Protein AF-A0A380DQQ5-F1 (afdb_monomer)

pLDDT: mean 80.23, std 17.14, range [34.34, 97.62]

Mean predicted aligned error: 11.78 Å

Secondary structure (DSSP, 8-state):
--PPP------PPPEEEEEEEEE--SSHHHHHHHHHHHHHTT----TT-GGGEE--TT-TTEEEEEEEEEEPPPEE-TTSSEEEEEEEEEEEEEEE-GGG----EEEETT--EEEETTSS-B-PEEEEEESSSS-EEEEETTEEEEE--TTSEEEEE-STTS-EEE-SSSB-GGGEESPPP-BPSEEEEEEE-TTEEEEEEE--B-EE-

Nearest PDB structures (foldseek):
  8hqo-assembly1_a  TM=4.893E-01  e=7.131E+00  Escherichia phage DT57C
  2l9l-assembly1_A  TM=3.314E-01  e=2.316E+00  Mus musculus

Foldseek 3Di:
DDDDDDPDDPQFAWDKDKDKDKDQDQDPVVCVVVVVLQQVLQDDPDPPDPSQWDCDPVHNQKIFGFNDKDKADWDQDPVRITIIMIMTTTHLWIFGDCVPPPQPKAKPPVDFKDAAQPQAKWQKKKKWFFQDQDWKWKDKAPFIKIFGDHPRIKIAGRPPPPTFIAGPVGTDRVRMDGHGDIHHHGMIGIDMDPRTPMMIIRITGIHRD

Solvent-accessible surface area (backbone atoms only — not comparable to full-atom values): 11897 Å² total; per-residue (Å²): 138,89,83,86,79,86,88,77,74,92,72,78,61,69,38,78,51,78,45,79,46,77,46,87,47,97,46,74,75,74,50,44,62,56,56,48,51,61,58,52,58,73,76,69,94,60,93,81,61,89,68,41,55,46,62,43,88,94,46,72,68,31,32,26,45,49,77,43,66,48,75,51,74,74,42,77,46,99,84,63,24,34,37,30,44,37,38,35,35,20,50,29,40,38,31,63,54,68,95,69,50,74,44,59,68,42,44,31,79,86,41,48,64,48,74,33,84,79,76,36,36,29,27,33,39,36,41,38,33,35,76,50,64,59,78,37,46,41,33,54,52,94,46,53,34,38,36,39,28,90,75,33,35,36,35,39,37,26,37,85,97,62,61,46,27,28,44,100,88,43,82,39,58,8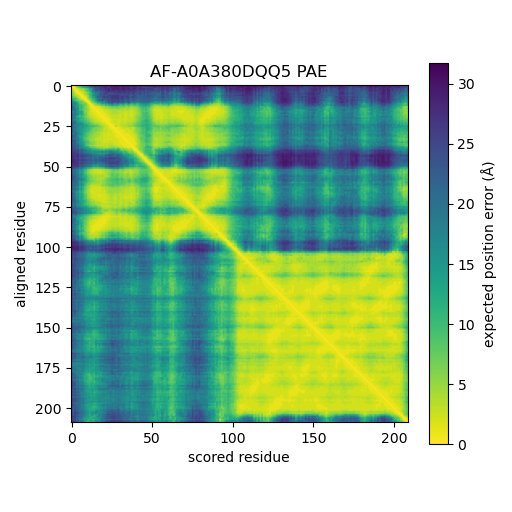7,37,53,47,69,68,70,57,70,43,58,52,42,80,29,48,49,51,63,40,88,54,51,66,36,34,42,35,37,52,35,60,41,36,81,113

Sequence (209 aa):
MHGAYVKTSDNYSTIEKKYKFYVLADSLIEIAPLFKWLNSRMSESDSSSKVNYLKPFDNPERYYRVLKVDVGRAEVDDFGGYEFDVVFTCQPFSFIDEDTNETAQIIFPNQKVIDNQSGIHMYPRLIIETTDNERAIISIGDENITIKAPNLYLEVECFPGRQNVSDRFGLQNECMIGEFFKIPPGRSGISATPNVRSIIINCRWGELM

Organism: Staphylococcus aureus (NCBI:txid1280)

Radius of gyration: 22.18 Å; Cα contacts (8 Å, |Δi|>4): 428; chains: 1; bounding box: 48×35×68 Å

Structure (mmCIF, N/CA/C/O backbone):
data_AF-A0A380DQQ5-F1
#
_entry.id   AF-A0A380DQQ5-F1
#
loop_
_atom_site.group_PDB
_atom_site.id
_atom_site.type_symbol
_atom_site.label_atom_id
_atom_site.label_alt_id
_atom_site.label_comp_id
_atom_site.label_asym_id
_atom_site.label_entity_id
_atom_site.label_seq_id
_atom_site.pdbx_PDB_ins_code
_atom_site.Cartn_x
_atom_site.Cartn_y
_atom_site.Cartn_z
_atom_site.occupancy
_atom_site.B_iso_or_equiv
_atom_site.auth_seq_id
_atom_site.auth_comp_id
_atom_site.auth_asym_id
_atom_site.auth_atom_id
_atom_site.pdbx_PDB_model_num
ATOM 1 N N . MET A 1 1 ? 11.575 -18.339 27.443 1.00 36.59 1 MET A N 1
ATOM 2 C CA . MET A 1 1 ? 11.068 -17.323 26.499 1.00 36.59 1 MET A CA 1
ATOM 3 C C . MET A 1 1 ? 10.773 -18.073 25.210 1.00 36.59 1 MET A C 1
ATOM 5 O O . MET A 1 1 ? 11.707 -18.612 24.637 1.00 36.59 1 MET A O 1
ATOM 9 N N . HIS A 1 2 ? 9.504 -18.264 24.852 1.00 35.47 2 HIS A N 1
ATOM 10 C CA . HIS A 1 2 ? 9.136 -19.062 23.677 1.00 35.47 2 HIS A CA 1
ATOM 11 C C . HIS A 1 2 ? 8.710 -18.102 22.567 1.00 35.47 2 HIS A C 1
ATOM 13 O O . HIS A 1 2 ? 7.629 -17.527 22.638 1.00 35.47 2 HIS A O 1
ATOM 19 N N . GLY A 1 3 ? 9.604 -17.875 21.605 1.00 50.81 3 GLY A N 1
ATOM 20 C CA . GLY A 1 3 ? 9.288 -17.198 20.348 1.00 50.81 3 GLY A CA 1
ATOM 21 C C . GLY A 1 3 ? 8.844 -18.207 19.288 1.00 50.81 3 GLY A C 1
ATOM 22 O O . GLY A 1 3 ? 9.141 -19.397 19.402 1.00 50.81 3 GLY A O 1
ATOM 23 N N . ALA A 1 4 ? 8.137 -17.734 18.264 1.00 40.38 4 ALA A N 1
ATOM 24 C CA . ALA A 1 4 ? 7.728 -18.535 17.113 1.00 40.38 4 ALA A CA 1
ATOM 25 C C . ALA A 1 4 ? 8.627 -18.251 15.896 1.00 40.38 4 ALA A C 1
ATOM 27 O O . ALA A 1 4 ? 9.117 -17.136 15.725 1.00 40.38 4 ALA A O 1
ATOM 28 N N . TYR A 1 5 ? 8.830 -19.267 15.054 1.00 35.03 5 TYR A N 1
ATOM 29 C CA . TYR A 1 5 ? 9.543 -19.169 13.777 1.00 35.03 5 TYR A CA 1
ATOM 30 C C . TYR A 1 5 ? 8.546 -18.877 12.650 1.00 35.03 5 TYR A C 1
ATOM 32 O O . TYR A 1 5 ? 7.526 -19.560 12.539 1.00 35.03 5 TYR A O 1
ATOM 40 N N . VAL A 1 6 ? 8.852 -17.905 11.789 1.00 38.59 6 VAL A N 1
ATOM 41 C CA . VAL A 1 6 ? 8.092 -17.670 10.553 1.00 38.59 6 VAL A CA 1
ATOM 42 C C . VAL A 1 6 ? 8.325 -18.864 9.623 1.00 38.59 6 VAL A C 1
ATOM 44 O O . VAL A 1 6 ? 9.442 -19.081 9.159 1.00 38.59 6 VAL A O 1
ATOM 47 N N . LYS A 1 7 ? 7.286 -19.678 9.397 1.00 34.81 7 LYS A N 1
ATOM 48 C CA . LYS A 1 7 ? 7.361 -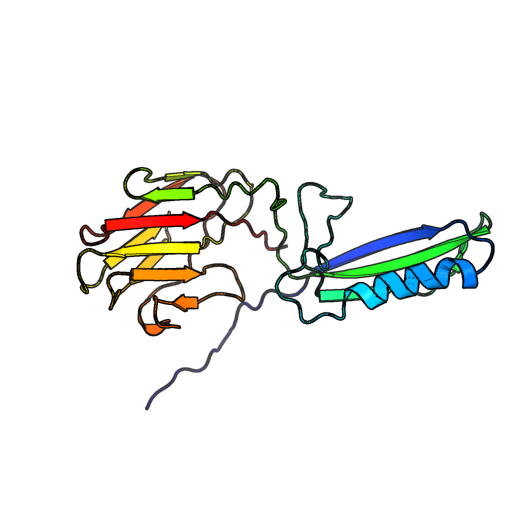20.901 8.574 1.00 34.81 7 LYS A CA 1
ATOM 49 C C . LYS A 1 7 ? 7.184 -20.613 7.081 1.00 34.81 7 LYS A C 1
ATOM 51 O O . LYS A 1 7 ? 7.763 -21.308 6.253 1.00 34.81 7 LYS A O 1
ATOM 56 N N . THR A 1 8 ? 6.416 -19.579 6.759 1.00 34.34 8 THR A N 1
ATOM 57 C CA . THR A 1 8 ? 6.196 -19.045 5.414 1.00 34.34 8 THR A CA 1
ATOM 58 C C . THR A 1 8 ? 5.947 -17.547 5.539 1.00 34.34 8 THR A C 1
ATOM 60 O O . THR A 1 8 ? 5.310 -17.099 6.489 1.00 34.34 8 THR A O 1
ATOM 63 N N . SER A 1 9 ? 6.478 -16.777 4.600 1.00 42.56 9 SER A N 1
ATOM 64 C CA . SER A 1 9 ? 6.220 -15.349 4.450 1.00 42.56 9 SER A CA 1
ATOM 65 C C . SER A 1 9 ? 5.776 -15.165 3.009 1.00 42.56 9 SER A C 1
ATOM 67 O O . SER A 1 9 ? 6.504 -15.578 2.104 1.00 42.56 9 SER A O 1
ATOM 69 N N . ASP A 1 10 ? 4.595 -14.583 2.800 1.00 43.72 10 ASP A N 1
ATOM 70 C CA . ASP A 1 10 ? 4.098 -14.204 1.474 1.00 43.72 10 ASP A CA 1
ATOM 71 C C . ASP A 1 10 ? 4.858 -12.963 0.984 1.00 43.72 10 ASP A C 1
ATOM 73 O O . ASP A 1 10 ? 4.307 -11.880 0.787 1.00 43.72 10 ASP A O 1
ATOM 77 N N . ASN A 1 11 ? 6.176 -13.099 0.841 1.00 52.94 11 ASN A N 1
ATOM 78 C CA . ASN A 1 11 ? 6.986 -12.104 0.166 1.00 52.94 11 ASN A CA 1
ATOM 79 C C . ASN A 1 11 ? 6.645 -12.187 -1.316 1.00 52.94 11 ASN A C 1
ATOM 81 O O . ASN A 1 11 ? 7.073 -13.099 -2.022 1.00 52.94 11 ASN A O 1
ATOM 85 N N . TYR A 1 12 ? 5.838 -11.237 -1.766 1.00 58.38 12 TYR A N 1
ATOM 86 C CA . TYR A 1 12 ? 5.457 -11.114 -3.160 1.00 58.38 12 TYR A CA 1
ATOM 87 C C . TYR A 1 12 ? 6.705 -10.982 -4.047 1.00 58.38 12 TYR A C 1
ATOM 89 O O . TYR A 1 12 ? 7.575 -10.142 -3.797 1.00 58.38 12 TYR A O 1
ATOM 97 N N . SER A 1 13 ? 6.804 -11.833 -5.070 1.00 65.62 13 SER A N 1
ATOM 98 C CA . SER A 1 13 ? 7.919 -11.838 -6.019 1.00 65.62 13 SER A CA 1
ATOM 99 C C . SER A 1 13 ? 7.907 -10.585 -6.885 1.00 65.62 13 SER A C 1
ATOM 101 O O . SER A 1 13 ? 6.850 -10.085 -7.238 1.00 65.62 13 SER A O 1
ATOM 103 N N . THR A 1 14 ? 9.076 -10.081 -7.268 1.00 79.00 14 THR A N 1
ATOM 104 C CA . THR A 1 14 ? 9.173 -8.965 -8.217 1.00 79.00 14 THR A CA 1
ATOM 105 C C . THR A 1 14 ? 8.565 -9.319 -9.571 1.00 79.00 14 THR A C 1
ATOM 107 O O . THR A 1 14 ? 8.619 -10.475 -9.986 1.00 79.00 14 THR A O 1
ATOM 110 N N . ILE A 1 15 ? 8.079 -8.312 -10.294 1.00 81.31 15 ILE A N 1
ATOM 111 C CA . ILE A 1 15 ? 7.574 -8.466 -11.664 1.00 81.31 15 ILE A CA 1
ATOM 112 C C . ILE A 1 15 ? 8.538 -7.831 -12.667 1.00 81.31 15 ILE A C 1
ATOM 114 O O . ILE A 1 15 ? 9.258 -6.890 -12.334 1.00 81.31 15 ILE A O 1
ATOM 118 N N . GLU A 1 16 ? 8.539 -8.322 -13.905 1.00 88.25 16 GLU A N 1
ATOM 119 C CA . GLU A 1 16 ? 9.355 -7.773 -14.990 1.00 88.25 16 GLU A CA 1
ATOM 120 C C . GLU A 1 16 ? 8.481 -7.083 -16.040 1.00 88.25 16 GLU A C 1
ATOM 122 O O . GLU A 1 16 ? 7.524 -7.665 -16.552 1.00 88.25 16 GLU A O 1
ATOM 127 N N . LYS A 1 17 ? 8.846 -5.854 -16.411 1.00 86.38 17 LYS A N 1
ATOM 128 C CA . LYS A 1 17 ? 8.303 -5.149 -17.578 1.00 86.38 17 LYS A CA 1
ATOM 129 C C . LYS A 1 17 ? 9.397 -5.031 -18.634 1.00 86.38 17 LYS A C 1
ATOM 131 O O . LYS A 1 17 ? 10.433 -4.419 -18.385 1.00 86.38 17 LYS A O 1
ATOM 136 N N . LYS A 1 18 ? 9.172 -5.644 -19.796 1.00 91.94 18 LYS A N 1
ATOM 137 C CA . LYS A 1 18 ? 10.151 -5.747 -20.887 1.00 91.94 18 LYS A CA 1
ATOM 138 C C . LYS A 1 18 ? 9.727 -4.855 -22.039 1.00 91.94 18 LYS A C 1
ATOM 140 O O . LYS A 1 18 ? 8.593 -4.953 -22.497 1.00 91.94 18 LYS A O 1
ATOM 145 N N . TYR A 1 19 ? 10.643 -4.019 -22.501 1.00 91.38 19 TYR A N 1
ATOM 146 C CA . TYR A 1 19 ? 10.435 -3.138 -23.642 1.00 91.38 19 TYR A CA 1
ATOM 147 C C . TYR A 1 19 ? 11.571 -3.309 -24.630 1.00 91.38 19 TYR A C 1
ATOM 149 O O . TYR A 1 19 ? 12.723 -3.445 -24.228 1.00 91.38 19 TYR A O 1
ATOM 157 N N . LYS A 1 20 ? 11.236 -3.227 -25.912 1.00 91.94 20 LYS A N 1
ATOM 158 C CA . LYS A 1 20 ? 12.198 -3.078 -26.994 1.00 91.94 20 LYS A CA 1
ATOM 159 C C . LYS A 1 20 ? 12.177 -1.618 -27.426 1.00 91.94 20 LYS A C 1
ATOM 161 O O . LYS A 1 20 ? 11.118 -1.094 -27.773 1.00 91.94 20 LYS A O 1
ATOM 166 N N . PHE A 1 21 ? 13.323 -0.960 -27.344 1.00 90.12 21 PHE A N 1
ATOM 167 C CA . PHE A 1 21 ? 13.494 0.424 -27.763 1.00 90.12 21 PHE A CA 1
ATOM 168 C C . PHE A 1 21 ? 14.176 0.476 -29.123 1.00 90.12 21 PHE A C 1
ATOM 170 O O . PHE A 1 21 ? 15.041 -0.346 -29.415 1.00 90.12 21 PHE A O 1
ATOM 177 N N . TYR A 1 22 ? 13.803 1.484 -29.906 1.00 91.25 22 TYR A N 1
ATOM 178 C CA . TYR A 1 22 ? 14.449 1.854 -31.156 1.00 91.25 22 TYR A CA 1
ATOM 179 C C . TYR A 1 22 ? 14.910 3.308 -31.065 1.00 91.25 22 TYR A C 1
ATOM 181 O O . TYR A 1 22 ? 14.139 4.182 -30.656 1.00 91.25 22 TYR A O 1
ATOM 189 N N . VAL A 1 23 ? 16.162 3.568 -31.435 1.00 90.31 23 VAL A N 1
ATOM 190 C CA . VAL A 1 23 ? 16.738 4.913 -31.481 1.00 90.31 23 VAL A CA 1
ATOM 191 C C . VAL A 1 23 ? 17.443 5.106 -32.813 1.00 90.31 23 VAL A C 1
ATOM 193 O O . VAL A 1 23 ? 18.384 4.386 -33.137 1.00 90.31 23 VAL A O 1
ATOM 196 N N . LEU A 1 24 ? 17.013 6.117 -33.564 1.00 90.19 24 LEU A N 1
ATOM 197 C CA . LEU A 1 24 ? 17.730 6.570 -34.747 1.00 90.19 24 LEU A CA 1
ATOM 198 C C . LEU A 1 24 ? 18.956 7.377 -34.299 1.00 90.19 24 LEU A C 1
ATOM 200 O O . LEU A 1 24 ? 18.804 8.430 -33.679 1.00 90.19 24 LEU A O 1
ATOM 204 N N . ALA A 1 25 ? 20.149 6.857 -34.572 1.00 86.31 25 ALA A N 1
ATOM 205 C CA . ALA A 1 25 ? 21.422 7.482 -34.231 1.00 86.31 25 ALA A CA 1
ATOM 206 C C . ALA A 1 25 ? 22.513 6.998 -35.189 1.00 86.31 25 ALA A C 1
ATOM 208 O O . ALA A 1 25 ? 22.497 5.839 -35.601 1.00 86.31 25 ALA A O 1
ATOM 209 N N . ASP A 1 26 ? 23.491 7.853 -35.476 1.00 83.88 26 ASP A N 1
ATOM 210 C CA . ASP A 1 26 ? 24.555 7.551 -36.440 1.00 83.88 26 ASP A CA 1
ATOM 211 C C . ASP A 1 26 ? 25.680 6.706 -35.812 1.00 83.88 26 ASP A C 1
ATOM 213 O O . ASP A 1 26 ? 26.516 6.127 -36.511 1.00 83.88 26 ASP A O 1
ATOM 217 N N . SER A 1 27 ? 25.736 6.626 -34.474 1.00 85.81 27 SER A N 1
ATOM 218 C CA . SER A 1 27 ? 26.719 5.805 -33.761 1.00 85.81 27 SER A CA 1
ATOM 219 C C . SER A 1 27 ? 26.307 5.418 -32.336 1.00 85.81 27 SER A C 1
ATOM 221 O O . SER A 1 27 ? 25.529 6.101 -31.671 1.00 85.81 27 SER A O 1
ATOM 223 N N . LEU A 1 28 ? 26.947 4.371 -31.797 1.00 83.75 28 LEU A N 1
ATOM 224 C CA . LEU A 1 28 ? 26.798 3.965 -30.391 1.00 83.75 28 LEU A CA 1
ATOM 225 C C . LEU A 1 28 ? 27.175 5.068 -29.381 1.00 83.75 28 LEU A C 1
ATOM 227 O O . LEU A 1 28 ? 26.716 5.050 -28.239 1.00 83.75 28 LEU A O 1
ATOM 231 N N . ILE A 1 29 ? 28.026 6.021 -29.775 1.00 87.56 29 ILE A N 1
ATOM 232 C CA . ILE A 1 29 ? 28.453 7.125 -28.906 1.00 87.56 29 ILE A CA 1
ATOM 233 C C . ILE A 1 29 ? 27.274 8.065 -28.625 1.00 87.56 29 ILE A C 1
ATOM 235 O O . ILE A 1 29 ? 27.142 8.562 -27.508 1.00 87.56 29 ILE A O 1
ATOM 239 N N . GLU A 1 30 ? 26.392 8.258 -29.605 1.00 87.38 30 GLU A N 1
ATOM 240 C CA . GLU A 1 30 ? 25.221 9.131 -29.486 1.00 87.38 30 GLU A CA 1
ATOM 241 C C . GLU A 1 30 ? 24.154 8.555 -28.551 1.00 87.38 30 GLU A C 1
ATOM 243 O O . GLU A 1 30 ? 23.478 9.312 -27.855 1.00 87.38 30 GLU A O 1
ATOM 248 N N . ILE A 1 31 ? 24.048 7.224 -28.456 1.00 88.00 31 ILE A N 1
ATOM 249 C CA . ILE A 1 31 ? 23.094 6.555 -27.554 1.00 88.00 31 ILE A CA 1
ATOM 250 C C . ILE A 1 31 ? 23.663 6.298 -26.148 1.00 88.00 31 ILE A C 1
ATOM 252 O O . ILE A 1 31 ? 22.914 6.017 -25.212 1.00 88.00 31 ILE A O 1
ATOM 256 N N . ALA A 1 32 ? 24.978 6.428 -25.947 1.00 86.25 32 ALA A N 1
ATOM 257 C CA . ALA A 1 32 ? 25.617 6.186 -24.652 1.00 86.25 32 ALA A CA 1
ATOM 258 C C . ALA A 1 32 ? 25.041 7.030 -23.486 1.00 86.25 32 ALA A C 1
ATOM 260 O O . ALA A 1 32 ? 24.894 6.487 -22.383 1.00 86.25 32 ALA A O 1
ATOM 261 N N . PRO A 1 33 ? 24.656 8.314 -23.668 1.00 87.62 33 PRO A N 1
ATOM 262 C CA . PRO A 1 33 ? 23.986 9.091 -22.625 1.00 87.62 33 PRO A CA 1
ATOM 263 C C . PRO A 1 33 ? 22.640 8.502 -22.191 1.00 87.62 33 PRO A C 1
ATOM 265 O O . PRO A 1 33 ? 22.326 8.541 -21.002 1.00 87.62 33 PRO A O 1
ATOM 268 N N . LEU A 1 34 ? 21.871 7.917 -23.117 1.00 85.25 34 LEU A N 1
ATOM 269 C CA . LEU A 1 34 ? 20.599 7.257 -22.808 1.00 85.25 34 LEU A CA 1
ATOM 270 C C . LEU A 1 34 ? 20.828 6.022 -21.933 1.00 85.25 34 LEU A C 1
ATOM 272 O O . LEU A 1 34 ? 20.162 5.854 -20.914 1.00 85.25 34 LEU A O 1
ATOM 276 N N . PHE A 1 35 ? 21.820 5.198 -22.274 1.00 85.44 35 PHE A N 1
ATOM 277 C CA . PHE A 1 35 ? 22.186 4.036 -21.459 1.00 85.44 35 PHE A CA 1
ATOM 278 C C . PHE A 1 35 ? 22.675 4.452 -20.079 1.00 85.44 35 PHE A C 1
ATOM 280 O O . PHE A 1 35 ? 22.303 3.845 -19.075 1.00 85.44 35 PHE A O 1
ATOM 287 N N . LYS A 1 36 ? 23.472 5.521 -20.002 1.00 83.56 36 LYS A N 1
ATOM 288 C CA . LYS A 1 36 ? 23.898 6.081 -18.721 1.00 83.56 36 LYS A CA 1
ATOM 289 C C . LYS A 1 36 ? 22.701 6.557 -17.901 1.00 83.56 36 LYS A C 1
ATOM 291 O O . LYS A 1 36 ? 22.651 6.255 -16.717 1.00 83.56 36 LYS A O 1
ATOM 296 N N . TRP A 1 37 ? 21.744 7.249 -18.519 1.00 81.69 37 TRP A N 1
ATOM 297 C CA . TRP A 1 37 ? 20.538 7.742 -17.854 1.00 81.69 37 TRP A CA 1
ATOM 298 C C . TRP A 1 37 ? 19.655 6.606 -17.316 1.00 81.69 37 TRP A C 1
ATOM 300 O O . TRP A 1 37 ? 19.258 6.649 -16.149 1.00 81.69 37 TRP A O 1
ATOM 310 N N . LEU A 1 38 ? 19.418 5.565 -18.126 1.00 80.88 38 LEU A N 1
ATOM 311 C CA . LEU A 1 38 ? 18.664 4.368 -17.730 1.00 80.88 38 LEU A CA 1
ATOM 312 C C . LEU A 1 38 ? 19.316 3.657 -16.536 1.00 80.88 38 LEU A C 1
ATOM 314 O O . LEU A 1 38 ? 18.624 3.257 -15.605 1.00 80.88 38 LEU A O 1
ATOM 318 N N . ASN A 1 39 ? 20.648 3.566 -16.526 1.00 73.06 39 ASN A N 1
ATOM 319 C CA . ASN A 1 39 ? 21.397 2.949 -15.431 1.00 73.06 39 ASN A CA 1
ATOM 320 C C . ASN A 1 39 ? 21.535 3.864 -14.196 1.00 73.06 39 ASN A C 1
ATOM 322 O O . ASN A 1 39 ? 21.612 3.370 -13.073 1.00 73.06 39 ASN A O 1
ATOM 326 N N . SER A 1 40 ? 21.566 5.194 -14.364 1.00 68.31 40 SER A N 1
ATOM 327 C CA . SER A 1 40 ? 21.777 6.144 -13.258 1.00 68.31 40 SER A CA 1
ATOM 328 C C . SER A 1 40 ? 20.533 6.397 -12.414 1.00 68.31 40 SER A C 1
ATOM 330 O O . SER A 1 40 ? 20.658 6.755 -11.248 1.00 68.31 40 SER A O 1
ATOM 332 N N . ARG A 1 41 ? 19.335 6.186 -12.975 1.00 61.12 41 ARG A N 1
ATOM 333 C CA . ARG A 1 41 ? 18.043 6.360 -12.285 1.00 61.12 41 ARG A CA 1
ATOM 334 C C . ARG A 1 41 ? 17.816 5.379 -11.121 1.00 61.12 41 ARG A C 1
ATOM 336 O O . ARG A 1 41 ? 16.770 5.441 -10.503 1.00 61.12 41 ARG A O 1
ATOM 343 N N . MET A 1 42 ? 18.774 4.503 -10.808 1.00 56.19 42 MET A N 1
ATOM 344 C CA . MET A 1 42 ? 18.676 3.507 -9.733 1.00 56.19 42 MET A CA 1
ATOM 345 C C . MET A 1 42 ? 19.526 3.820 -8.493 1.00 56.19 42 MET A C 1
ATOM 347 O O . MET A 1 42 ? 19.362 3.166 -7.463 1.00 56.19 42 MET A O 1
ATOM 351 N N . SER A 1 43 ? 20.424 4.805 -8.569 1.00 48.19 43 SER A N 1
ATOM 352 C CA . SER A 1 43 ? 21.305 5.182 -7.460 1.00 48.19 43 SER A CA 1
ATOM 353 C C . SER A 1 43 ? 20.792 6.438 -6.776 1.00 48.19 43 SER A C 1
ATOM 355 O O . SER A 1 43 ? 21.343 7.505 -6.996 1.00 48.19 43 SER A O 1
ATOM 357 N N . GLU A 1 44 ? 19.766 6.326 -5.936 1.00 47.22 44 GLU A N 1
ATOM 358 C CA . GLU A 1 44 ? 19.622 7.270 -4.826 1.00 47.22 44 GLU A CA 1
ATOM 359 C C . GLU A 1 44 ? 18.714 6.714 -3.728 1.00 47.22 44 GLU A C 1
ATOM 361 O O . GLU A 1 44 ? 17.575 6.299 -3.941 1.00 47.22 44 GLU A O 1
ATOM 366 N N . SER A 1 45 ? 19.270 6.730 -2.522 1.00 44.53 45 SER A N 1
ATOM 367 C CA . SER A 1 45 ? 18.672 6.452 -1.218 1.00 44.53 45 SER A CA 1
ATOM 368 C C . SER A 1 45 ? 17.605 7.473 -0.794 1.00 44.53 45 SER A C 1
ATOM 370 O O . SER A 1 45 ? 17.251 7.533 0.384 1.00 44.53 45 SER A O 1
ATOM 372 N N . ASP A 1 46 ? 17.086 8.274 -1.723 1.00 41.00 46 ASP A N 1
ATOM 373 C CA . ASP A 1 46 ? 16.135 9.332 -1.422 1.00 41.00 46 ASP A CA 1
ATOM 374 C C . ASP A 1 46 ? 14.707 8.803 -1.493 1.00 41.00 46 ASP A C 1
ATOM 376 O O . ASP A 1 46 ? 14.067 8.668 -2.534 1.00 41.00 46 ASP A O 1
ATOM 380 N N . SER A 1 47 ? 14.202 8.516 -0.300 1.00 41.31 47 SER A N 1
ATOM 381 C CA . SER A 1 47 ? 12.831 8.116 0.021 1.00 41.31 47 SER A CA 1
ATOM 382 C C . SER A 1 47 ? 11.732 9.118 -0.388 1.00 41.31 47 SER A C 1
ATOM 384 O O . SER A 1 47 ? 10.564 8.873 -0.091 1.00 41.31 47 SER A O 1
ATOM 386 N N . SER A 1 48 ? 12.067 10.215 -1.075 1.00 40.03 48 SER A N 1
ATOM 387 C CA . SER A 1 48 ? 11.162 11.333 -1.372 1.00 40.03 48 SER A CA 1
ATOM 388 C C . SER A 1 48 ? 10.996 11.673 -2.857 1.00 40.03 48 SER A C 1
ATOM 390 O O . SER A 1 48 ? 10.156 12.511 -3.182 1.00 40.03 48 SER A O 1
ATOM 392 N N . SER A 1 49 ? 11.742 11.056 -3.779 1.00 39.50 49 SER A N 1
ATOM 393 C CA . SER A 1 49 ? 11.707 11.464 -5.186 1.00 39.50 49 SER A CA 1
ATOM 394 C C . SER A 1 49 ? 10.896 10.481 -6.047 1.00 39.50 49 SER A C 1
ATOM 396 O O . SER A 1 49 ? 11.130 9.272 -6.058 1.00 39.50 49 SER A O 1
ATOM 398 N N . LYS A 1 50 ? 9.932 11.003 -6.826 1.00 48.19 50 LYS A N 1
ATOM 399 C CA . LYS A 1 50 ? 9.131 10.297 -7.859 1.00 48.19 50 LYS A CA 1
ATOM 400 C C . LYS A 1 50 ? 9.993 9.704 -9.009 1.00 48.19 50 LYS A C 1
ATOM 402 O O . LYS A 1 50 ? 9.504 9.451 -10.104 1.00 48.19 50 LYS A O 1
ATOM 407 N N . VAL A 1 51 ? 11.296 9.521 -8.794 1.00 52.69 51 VAL A N 1
ATOM 408 C CA . VAL A 1 51 ? 12.337 9.268 -9.802 1.00 52.69 51 VAL A CA 1
ATOM 409 C C . VAL A 1 51 ? 12.442 7.785 -10.177 1.00 52.69 51 VAL A C 1
ATOM 411 O O . VAL A 1 51 ? 12.940 7.488 -11.262 1.00 52.69 51 VAL A O 1
ATOM 414 N N . ASN A 1 52 ? 11.876 6.887 -9.359 1.00 71.06 52 ASN A N 1
ATOM 415 C CA . ASN A 1 52 ? 11.988 5.427 -9.495 1.00 71.06 52 ASN A CA 1
ATOM 416 C C . ASN A 1 52 ? 10.673 4.752 -9.910 1.00 71.06 52 ASN A C 1
ATOM 418 O O . ASN A 1 52 ? 10.425 3.605 -9.537 1.00 71.06 52 ASN A O 1
ATOM 422 N N . TYR A 1 53 ? 9.799 5.456 -10.629 1.00 75.44 53 TYR A N 1
ATOM 423 C CA . TYR A 1 53 ? 8.522 4.908 -11.074 1.00 75.44 53 TYR A CA 1
ATOM 424 C C . TYR A 1 53 ? 8.461 4.761 -12.595 1.00 75.44 53 TYR A C 1
ATOM 426 O O . TYR A 1 53 ? 8.789 5.683 -13.338 1.00 75.44 53 TYR A O 1
ATOM 434 N N . LEU A 1 54 ? 8.019 3.591 -13.053 1.00 81.19 54 LEU A N 1
ATOM 435 C CA . LEU A 1 54 ? 7.712 3.294 -14.446 1.00 81.19 54 LEU A CA 1
ATOM 436 C C . LEU A 1 54 ? 6.206 3.436 -14.650 1.00 81.19 54 LEU A C 1
ATOM 438 O O . LEU A 1 54 ? 5.442 2.670 -14.070 1.00 81.19 54 LEU A O 1
ATOM 442 N N . LYS A 1 55 ? 5.789 4.371 -15.500 1.00 82.94 55 LYS A N 1
ATOM 443 C CA . LYS A 1 55 ? 4.429 4.446 -16.041 1.00 82.94 55 LYS A CA 1
ATOM 444 C C . LYS A 1 55 ? 4.434 3.674 -17.358 1.00 82.94 55 LYS A C 1
ATOM 446 O O . LYS A 1 55 ? 5.064 4.145 -18.308 1.00 82.94 55 LYS A O 1
ATOM 451 N N . PRO A 1 56 ? 3.896 2.449 -17.409 1.00 78.31 56 PRO A N 1
ATOM 452 C CA . PRO A 1 56 ? 4.096 1.610 -18.564 1.00 78.31 56 PRO A CA 1
ATOM 453 C C . PRO A 1 56 ? 3.162 2.047 -19.693 1.00 78.31 56 PRO A C 1
ATOM 455 O O . PRO A 1 56 ? 2.081 2.590 -19.465 1.00 78.31 56 PRO A O 1
ATOM 458 N N . PHE A 1 57 ? 3.590 1.805 -20.927 1.00 76.94 57 PHE A N 1
ATOM 459 C CA . PHE A 1 57 ? 2.818 2.191 -22.106 1.00 76.94 57 PHE A CA 1
ATOM 460 C C . PHE A 1 57 ? 1.494 1.416 -22.226 1.00 76.94 57 PHE A C 1
ATOM 462 O O . PHE A 1 57 ? 0.492 1.971 -22.666 1.00 76.94 57 PHE A O 1
ATOM 469 N N . ASP A 1 58 ? 1.485 0.146 -21.810 1.00 73.75 58 ASP A N 1
ATOM 470 C CA . ASP A 1 58 ? 0.322 -0.749 -21.869 1.00 73.75 58 ASP A CA 1
ATOM 471 C C . ASP A 1 58 ? -0.764 -0.410 -20.833 1.00 73.75 58 ASP A C 1
ATOM 473 O O . ASP A 1 58 ? -1.919 -0.793 -21.006 1.00 73.75 58 ASP A O 1
ATOM 477 N N . ASN A 1 59 ? -0.408 0.305 -19.763 1.00 69.81 59 ASN A N 1
ATOM 478 C CA . ASN A 1 59 ? -1.320 0.690 -18.692 1.00 69.81 59 ASN A CA 1
ATOM 479 C C . ASN A 1 59 ? -0.950 2.078 -18.133 1.00 69.81 59 ASN A C 1
ATOM 481 O O . ASN A 1 59 ? -0.378 2.184 -17.042 1.00 69.81 59 ASN A O 1
ATOM 485 N N . PRO A 1 60 ? -1.262 3.155 -18.878 1.00 72.88 60 PRO A N 1
ATOM 486 C CA . PRO A 1 60 ? -0.828 4.507 -18.551 1.00 72.88 60 PRO A CA 1
ATOM 487 C C . PRO A 1 60 ? -1.585 5.114 -17.368 1.00 72.88 60 PRO A C 1
ATOM 489 O O . PRO A 1 60 ? -1.263 6.217 -16.956 1.00 72.88 60 PRO A O 1
ATOM 492 N N . GLU A 1 61 ? -2.584 4.452 -16.795 1.00 69.19 61 GLU A N 1
ATOM 493 C CA . GLU A 1 61 ? -3.234 4.932 -15.566 1.00 69.19 61 GLU A CA 1
ATOM 494 C C . GLU A 1 61 ? -2.441 4.550 -14.315 1.00 69.19 61 GLU A C 1
ATOM 496 O O . GLU A 1 61 ? -2.760 4.982 -13.205 1.00 69.19 61 GLU A O 1
ATOM 501 N N . ARG A 1 62 ? -1.388 3.742 -14.494 1.00 71.44 62 ARG A N 1
ATOM 502 C CA . ARG A 1 62 ? -0.643 3.148 -13.398 1.00 71.44 62 ARG A CA 1
ATOM 503 C C . ARG A 1 62 ? 0.836 3.424 -13.462 1.00 71.44 62 ARG A C 1
ATOM 505 O O . ARG A 1 62 ? 1.408 3.636 -14.521 1.00 71.44 62 ARG A O 1
ATOM 512 N N . TYR A 1 63 ? 1.475 3.362 -12.310 1.00 78.25 63 TYR A N 1
ATOM 513 C CA . TYR A 1 63 ? 2.917 3.393 -12.194 1.00 78.25 63 TYR A CA 1
ATOM 514 C C . TYR A 1 63 ? 3.421 2.239 -11.330 1.00 78.25 63 TYR A C 1
ATOM 516 O O . TYR A 1 63 ? 2.673 1.641 -10.563 1.00 78.25 63 TYR A O 1
ATOM 524 N N . TYR A 1 64 ? 4.696 1.897 -11.486 1.00 76.19 64 TYR A N 1
ATOM 525 C CA . TYR A 1 64 ? 5.346 0.756 -10.846 1.00 76.19 64 TYR A CA 1
ATOM 526 C C . TYR A 1 64 ? 6.648 1.207 -10.234 1.00 76.19 64 TYR A C 1
ATOM 528 O O . TYR A 1 64 ? 7.445 1.858 -10.906 1.00 76.19 64 TYR A O 1
ATOM 536 N N . ARG A 1 65 ? 6.905 0.837 -8.981 1.00 76.38 65 ARG A N 1
ATOM 537 C CA . ARG A 1 65 ? 8.201 1.140 -8.377 1.00 76.38 65 ARG A CA 1
ATOM 538 C C . ARG A 1 65 ? 9.265 0.240 -8.992 1.00 76.38 65 ARG A C 1
ATOM 540 O O . ARG A 1 65 ? 9.228 -0.974 -8.804 1.00 76.38 65 ARG A O 1
ATOM 547 N N . VAL A 1 66 ? 10.208 0.841 -9.701 1.00 80.25 66 VAL A N 1
ATOM 548 C CA . VAL A 1 66 ? 11.358 0.176 -10.306 1.00 80.25 66 VAL A CA 1
ATOM 549 C C . VAL A 1 66 ? 12.400 -0.099 -9.223 1.00 80.25 66 VAL A C 1
ATOM 551 O O . VAL A 1 66 ? 12.769 0.780 -8.447 1.00 80.25 66 VAL A O 1
ATOM 554 N N . LEU A 1 67 ? 12.839 -1.352 -9.156 1.00 76.31 67 LEU A N 1
ATOM 555 C CA . LEU A 1 67 ? 13.881 -1.858 -8.262 1.00 76.31 67 LEU A CA 1
ATOM 556 C C . LEU A 1 67 ? 15.201 -2.096 -8.988 1.00 76.31 67 LEU A C 1
ATOM 558 O O . LEU A 1 67 ? 16.253 -2.075 -8.355 1.00 76.31 67 LEU A O 1
ATOM 562 N N . LYS A 1 68 ? 15.142 -2.345 -10.298 1.00 83.88 68 LYS A N 1
ATOM 563 C CA . LYS A 1 68 ? 16.304 -2.566 -11.152 1.00 83.88 68 LYS A CA 1
ATOM 564 C C . LYS A 1 68 ? 15.947 -2.264 -12.604 1.00 83.88 68 LYS A C 1
ATOM 566 O O . LYS A 1 68 ? 14.818 -2.518 -13.025 1.00 83.88 68 LYS A O 1
ATOM 571 N N . VAL A 1 69 ? 16.924 -1.767 -13.355 1.00 86.69 69 VAL A N 1
ATOM 572 C CA . VAL A 1 69 ? 16.867 -1.652 -14.814 1.00 86.69 69 VAL A CA 1
ATOM 573 C C . VAL A 1 69 ? 18.038 -2.439 -15.386 1.00 86.69 69 VAL A C 1
ATOM 575 O O . VAL A 1 69 ? 19.180 -2.188 -15.011 1.00 86.69 69 VAL A O 1
ATOM 578 N N . ASP A 1 70 ? 17.751 -3.380 -16.276 1.00 87.06 70 ASP A N 1
ATOM 579 C CA . ASP A 1 70 ? 18.749 -4.081 -17.077 1.00 87.06 70 ASP A CA 1
ATOM 580 C C . ASP A 1 70 ? 18.612 -3.630 -18.532 1.00 87.06 70 ASP A C 1
ATOM 582 O O . ASP A 1 70 ? 17.555 -3.789 -19.144 1.00 87.06 70 ASP A O 1
ATOM 586 N N . VAL A 1 71 ? 19.682 -3.052 -19.079 1.00 89.31 71 VAL A N 1
ATOM 587 C CA . VAL A 1 71 ? 19.745 -2.608 -20.476 1.00 89.31 71 VAL A CA 1
ATOM 588 C C . VAL A 1 71 ? 20.552 -3.627 -21.271 1.00 89.31 71 VAL A C 1
ATOM 590 O O . VAL A 1 71 ? 21.717 -3.887 -20.967 1.00 89.31 71 VAL A O 1
ATOM 593 N N . GLY A 1 72 ? 19.916 -4.222 -22.276 1.00 87.75 72 GLY A N 1
ATOM 594 C CA . GLY A 1 72 ? 20.536 -5.138 -23.218 1.00 87.75 72 GLY A CA 1
ATOM 595 C C . GLY A 1 72 ? 21.530 -4.440 -24.145 1.00 87.75 72 GLY A C 1
ATOM 596 O O . GLY A 1 72 ? 21.645 -3.215 -24.196 1.00 87.75 72 GLY A O 1
ATOM 597 N N . ARG A 1 73 ? 22.275 -5.243 -24.903 1.00 87.25 73 ARG A N 1
ATOM 598 C CA . ARG A 1 73 ? 23.195 -4.729 -25.919 1.00 87.25 73 ARG A CA 1
ATOM 599 C C . ARG A 1 73 ? 22.401 -4.087 -27.062 1.00 87.25 73 ARG A C 1
ATOM 601 O O . ARG A 1 73 ? 21.422 -4.668 -27.512 1.00 87.25 73 ARG A O 1
ATOM 608 N N . ALA A 1 74 ? 22.865 -2.933 -27.546 1.00 88.50 74 ALA A N 1
ATOM 609 C CA . ALA A 1 74 ? 22.354 -2.34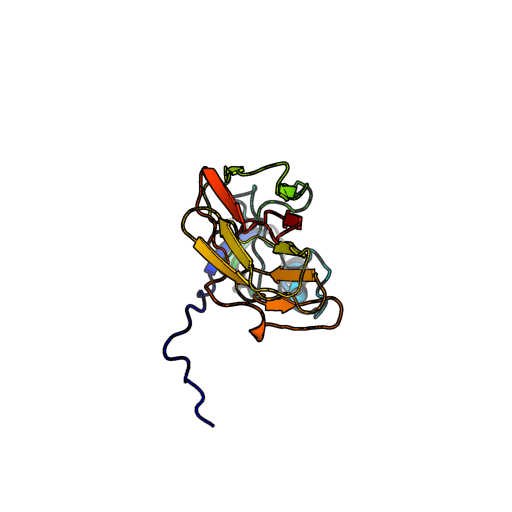8 -28.782 1.00 88.50 74 ALA A CA 1
ATOM 610 C C . ALA A 1 74 ? 22.876 -3.079 -30.021 1.00 88.50 74 ALA A C 1
ATOM 612 O O . ALA A 1 74 ? 24.082 -3.322 -30.152 1.00 88.50 74 ALA A O 1
ATOM 613 N N . GLU A 1 75 ? 21.960 -3.358 -30.937 1.00 89.25 75 GLU A N 1
ATOM 614 C CA . GLU A 1 75 ? 22.211 -3.937 -32.252 1.00 89.25 75 GLU A CA 1
ATOM 615 C C . GLU A 1 75 ? 21.715 -2.971 -33.329 1.00 89.25 75 GLU A C 1
ATOM 617 O O . GLU A 1 75 ? 20.759 -2.233 -33.105 1.00 89.25 75 GLU A O 1
ATOM 622 N N . VAL A 1 76 ? 22.406 -2.924 -34.470 1.00 86.81 76 VAL A N 1
ATOM 623 C CA . VAL A 1 76 ? 21.987 -2.089 -35.604 1.00 86.81 76 VAL A CA 1
ATOM 624 C C . VAL A 1 76 ? 20.825 -2.785 -36.304 1.00 86.81 76 VAL A C 1
ATOM 626 O O . VAL A 1 76 ? 20.921 -3.982 -36.577 1.00 86.81 76 VAL A O 1
ATOM 629 N N . ASP A 1 77 ? 19.756 -2.049 -36.583 1.00 84.25 77 ASP A N 1
ATOM 630 C CA . ASP A 1 77 ? 18.600 -2.559 -37.313 1.00 84.25 77 ASP A CA 1
ATOM 631 C C . ASP A 1 77 ? 18.749 -2.389 -38.835 1.00 84.25 77 ASP A C 1
ATOM 633 O O . ASP A 1 77 ? 19.673 -1.742 -39.339 1.00 84.25 77 ASP A O 1
ATOM 637 N N . ASP A 1 78 ? 17.802 -2.955 -39.583 1.00 79.75 78 ASP A N 1
ATOM 638 C CA . ASP A 1 78 ? 17.802 -2.909 -41.050 1.00 79.75 78 ASP A CA 1
ATOM 639 C C . ASP A 1 78 ? 17.617 -1.486 -41.622 1.00 79.75 78 ASP A C 1
ATOM 641 O O . ASP A 1 78 ? 17.847 -1.258 -42.812 1.00 79.75 78 ASP A O 1
ATOM 645 N N . PHE A 1 79 ? 17.217 -0.517 -40.791 1.00 80.06 79 PHE A N 1
ATOM 646 C CA 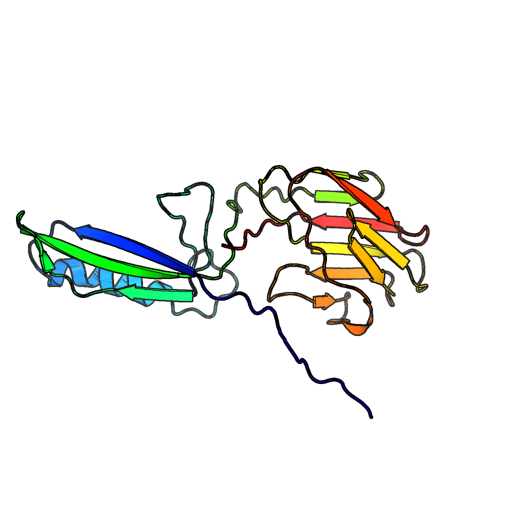. PHE A 1 79 ? 16.958 0.875 -41.161 1.00 80.06 79 PHE A CA 1
ATOM 647 C C . PHE A 1 79 ? 18.075 1.834 -40.717 1.00 80.06 79 PHE A C 1
ATOM 649 O O . PHE A 1 79 ? 17.948 3.046 -40.899 1.00 80.06 79 PHE A O 1
ATOM 656 N N . GLY A 1 80 ? 19.181 1.306 -40.182 1.00 80.25 80 GLY A N 1
ATOM 657 C CA . GLY A 1 80 ? 20.345 2.084 -39.760 1.00 80.25 80 GLY A CA 1
ATOM 658 C C . GLY A 1 80 ? 20.204 2.756 -38.392 1.00 80.25 80 GLY A C 1
ATOM 659 O O . GLY A 1 80 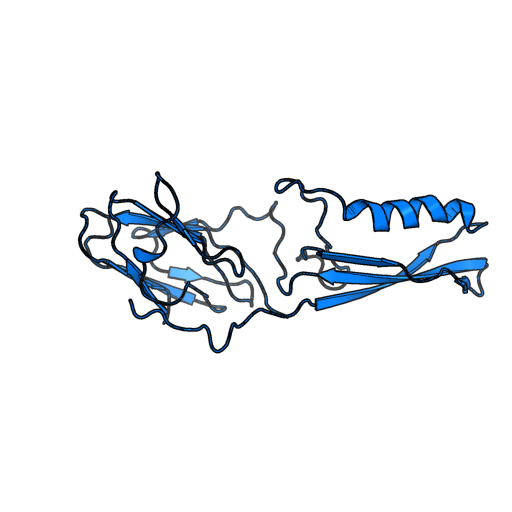? 21.014 3.617 -38.064 1.00 80.25 80 GLY A O 1
ATOM 660 N N . GLY A 1 81 ? 19.200 2.383 -37.597 1.00 88.12 81 GLY A N 1
ATOM 661 C CA . GLY A 1 81 ? 19.088 2.759 -36.189 1.00 88.12 81 GLY A CA 1
ATOM 662 C C . GLY A 1 81 ? 19.583 1.654 -35.256 1.00 88.12 81 GLY A C 1
ATOM 663 O O . GLY A 1 81 ? 20.114 0.635 -35.691 1.00 88.12 81 GLY A O 1
ATOM 664 N N . TYR A 1 82 ? 19.410 1.859 -33.952 1.00 91.06 82 TYR A N 1
ATOM 665 C CA . TYR A 1 82 ? 19.786 0.898 -32.918 1.00 91.06 82 TYR A CA 1
ATOM 666 C C . TYR A 1 82 ? 18.563 0.378 -32.165 1.00 91.06 82 TYR A C 1
ATOM 668 O O . TYR A 1 82 ? 17.782 1.165 -31.625 1.00 91.06 82 TYR A O 1
ATOM 676 N N . GLU A 1 83 ? 18.453 -0.944 -32.055 1.00 93.31 83 GLU A N 1
ATOM 677 C CA . GLU A 1 83 ? 17.498 -1.624 -31.183 1.00 93.31 83 GLU A CA 1
ATOM 678 C C . GLU A 1 83 ? 18.175 -2.178 -29.930 1.00 93.31 83 GLU A C 1
ATOM 680 O O . GLU A 1 83 ? 19.288 -2.700 -29.987 1.00 93.31 83 GLU A O 1
ATOM 685 N N . PHE A 1 84 ? 17.492 -2.104 -28.789 1.00 91.81 84 PHE A N 1
ATOM 686 C CA . PHE A 1 84 ? 17.927 -2.749 -27.549 1.00 91.81 84 PHE A CA 1
ATOM 687 C C . PHE A 1 84 ? 16.738 -3.073 -26.645 1.00 91.81 84 PHE A C 1
ATOM 689 O O . PHE A 1 84 ? 15.739 -2.350 -26.607 1.00 91.81 84 PHE A O 1
ATOM 696 N N . ASP A 1 85 ? 16.869 -4.153 -25.880 1.00 93.19 85 ASP A N 1
ATOM 697 C CA . ASP A 1 85 ? 15.887 -4.526 -24.867 1.00 93.19 85 ASP A CA 1
ATOM 698 C C . ASP A 1 85 ? 16.185 -3.830 -23.536 1.00 93.19 85 ASP A C 1
ATOM 700 O O . ASP A 1 85 ? 17.337 -3.674 -23.132 1.00 93.19 85 ASP A O 1
ATOM 704 N N . VAL A 1 86 ? 15.135 -3.444 -22.821 1.00 91.62 86 VAL A N 1
ATOM 705 C CA . VAL A 1 86 ? 15.216 -2.931 -21.454 1.00 91.62 86 VAL A CA 1
ATOM 706 C C . VAL A 1 86 ? 14.243 -3.709 -20.585 1.00 91.62 86 VAL A C 1
ATOM 708 O O . VAL A 1 86 ? 13.046 -3.785 -20.877 1.00 91.62 86 VAL A O 1
ATOM 711 N N . VAL A 1 87 ? 1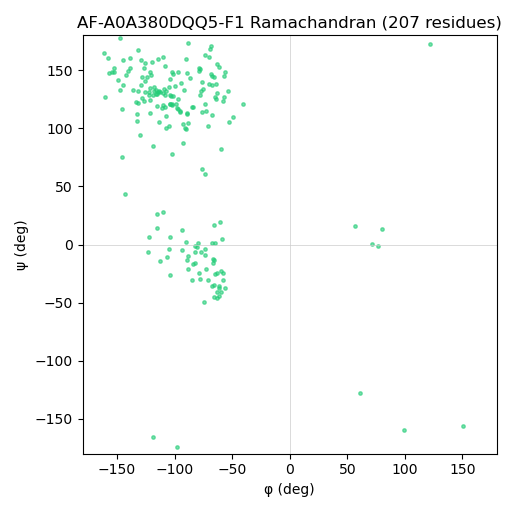4.758 -4.271 -19.496 1.00 90.69 87 VAL A N 1
ATOM 712 C CA . VAL A 1 87 ? 13.966 -4.968 -18.484 1.00 90.69 87 VAL A CA 1
ATOM 713 C C . VAL A 1 87 ? 13.919 -4.118 -17.225 1.00 90.69 87 VAL A C 1
ATOM 715 O O . VAL A 1 87 ? 14.942 -3.844 -16.602 1.00 90.69 87 VAL A O 1
ATOM 718 N N . PHE A 1 88 ? 12.715 -3.718 -16.835 1.00 88.06 88 PHE A N 1
ATOM 719 C CA . PHE A 1 88 ? 12.452 -3.096 -15.546 1.00 88.06 88 PHE A CA 1
ATOM 720 C C . PHE A 1 88 ? 11.986 -4.178 -14.576 1.00 88.06 88 PHE A C 1
ATOM 722 O O . PHE A 1 88 ? 10.908 -4.747 -14.750 1.00 88.06 88 PHE A O 1
ATOM 729 N N . THR A 1 89 ? 12.781 -4.458 -13.547 1.00 86.38 89 THR A N 1
ATOM 730 C CA . THR A 1 89 ? 12.330 -5.252 -12.402 1.00 86.38 89 THR A CA 1
ATOM 731 C C . THR A 1 89 ? 11.617 -4.317 -11.441 1.00 86.38 89 THR A C 1
ATOM 733 O O . THR A 1 89 ? 12.219 -3.376 -10.921 1.00 86.38 89 THR A O 1
ATOM 736 N N . CYS A 1 90 ? 10.341 -4.565 -11.190 1.00 79.88 90 CYS A N 1
ATOM 737 C CA . CYS A 1 90 ? 9.501 -3.736 -10.342 1.00 79.88 90 CYS A CA 1
ATOM 738 C C . CYS A 1 90 ? 9.064 -4.487 -9.084 1.00 79.88 90 CYS A C 1
ATOM 740 O O . CYS A 1 90 ? 9.036 -5.720 -9.038 1.00 79.88 90 CYS A O 1
ATOM 742 N N . GLN A 1 91 ? 8.667 -3.727 -8.062 1.00 73.38 91 GLN A N 1
ATOM 743 C CA . GLN A 1 91 ? 7.817 -4.288 -7.016 1.00 73.38 91 GLN A CA 1
ATOM 744 C C . GLN A 1 91 ? 6.549 -4.872 -7.660 1.00 73.38 91 GLN A C 1
ATOM 746 O O . GLN A 1 91 ? 6.073 -4.317 -8.652 1.00 73.38 91 GLN A O 1
ATOM 751 N N . PRO A 1 92 ? 5.968 -5.938 -7.089 1.00 67.12 92 PRO A N 1
ATOM 752 C CA . PRO A 1 92 ? 4.773 -6.581 -7.640 1.00 67.12 92 PRO A CA 1
ATOM 753 C C . PRO A 1 92 ? 3.512 -5.724 -7.582 1.00 67.12 92 PRO A C 1
ATOM 755 O O . PRO A 1 92 ? 2.453 -6.189 -7.977 1.00 67.12 92 PRO A O 1
ATOM 758 N N . PHE A 1 93 ? 3.623 -4.494 -7.079 1.00 68.50 93 PHE A N 1
ATOM 759 C CA . PHE A 1 93 ? 2.521 -3.572 -6.895 1.00 68.50 93 PHE A CA 1
ATOM 760 C C . PHE A 1 93 ? 2.523 -2.497 -7.976 1.00 68.50 93 PHE A C 1
ATOM 762 O O . PHE A 1 93 ? 3.528 -1.806 -8.175 1.00 68.50 93 PHE A O 1
ATOM 769 N N . SER A 1 94 ? 1.375 -2.333 -8.628 1.00 66.50 94 SER A N 1
ATOM 770 C CA . SER A 1 94 ? 1.069 -1.143 -9.423 1.00 66.50 94 SER A CA 1
ATOM 771 C C . SER A 1 94 ? 0.241 -0.144 -8.619 1.00 66.50 94 SER A C 1
ATOM 773 O O . SER A 1 94 ? -0.549 -0.533 -7.759 1.00 66.50 94 SER A O 1
ATOM 775 N N . PHE A 1 95 ? 0.424 1.139 -8.909 1.00 67.94 95 PHE A N 1
ATOM 776 C CA . PHE A 1 95 ? -0.162 2.270 -8.193 1.00 67.94 95 PHE A CA 1
ATOM 777 C C . PHE A 1 95 ? -0.899 3.184 -9.176 1.00 67.94 95 PHE A C 1
ATOM 779 O O . PHE A 1 95 ? -0.497 3.259 -10.331 1.00 67.94 95 PHE A O 1
ATOM 786 N N . ILE A 1 96 ? -1.933 3.900 -8.737 1.00 65.19 96 ILE A N 1
ATOM 787 C CA . ILE A 1 96 ? -2.638 4.921 -9.538 1.00 65.19 96 ILE A CA 1
ATOM 788 C C . ILE A 1 96 ? -2.034 6.294 -9.221 1.00 65.19 96 ILE A C 1
ATOM 790 O O . ILE A 1 96 ? -1.720 6.541 -8.056 1.00 65.19 96 ILE A O 1
ATOM 794 N N . ASP A 1 97 ? -1.848 7.144 -10.244 1.00 56.97 97 ASP A N 1
ATOM 795 C CA . ASP A 1 97 ? -1.136 8.439 -10.196 1.00 56.97 97 ASP A CA 1
ATOM 796 C C . ASP A 1 97 ? -1.420 9.258 -8.916 1.00 56.97 97 ASP A C 1
ATOM 798 O O . ASP A 1 97 ? -2.561 9.621 -8.621 1.00 56.97 97 ASP A O 1
ATOM 802 N N . GLU A 1 98 ? -0.364 9.568 -8.156 1.00 48.97 98 GLU A N 1
ATOM 803 C CA . GLU A 1 98 ? -0.440 10.318 -6.897 1.00 48.97 98 GLU A CA 1
ATOM 804 C C . GLU A 1 98 ? -0.959 11.749 -7.083 1.00 48.97 98 GLU A C 1
ATOM 806 O O . GLU A 1 98 ? -1.560 12.291 -6.161 1.00 48.97 98 GLU A O 1
ATOM 811 N N . ASP A 1 99 ? -0.814 12.344 -8.272 1.00 44.09 99 ASP A N 1
ATOM 812 C CA . ASP A 1 99 ? -1.366 13.680 -8.543 1.00 44.09 99 ASP A CA 1
ATOM 813 C C . ASP A 1 99 ? -2.893 13.651 -8.780 1.00 44.09 99 ASP A C 1
ATOM 815 O O . ASP A 1 99 ? -3.538 14.697 -8.826 1.00 44.09 99 ASP A O 1
ATOM 819 N N . THR A 1 100 ? -3.490 12.453 -8.845 1.00 43.53 100 THR A N 1
ATOM 820 C CA . THR A 1 100 ? -4.941 12.223 -8.713 1.00 43.53 100 THR A CA 1
ATOM 821 C C . THR A 1 100 ? -5.341 11.635 -7.355 1.00 43.53 100 THR A C 1
ATOM 823 O O . THR A 1 100 ? -6.532 11.530 -7.067 1.00 43.53 100 THR A O 1
ATOM 826 N N . ASN A 1 101 ? -4.369 11.315 -6.485 1.00 43.25 101 ASN A N 1
ATOM 827 C CA . ASN A 1 101 ? -4.597 10.954 -5.084 1.00 43.25 101 ASN A CA 1
ATOM 828 C C . ASN A 1 101 ? -4.904 12.208 -4.249 1.00 43.25 101 ASN A C 1
ATOM 830 O O . ASN A 1 101 ? -4.246 12.490 -3.244 1.00 43.25 101 ASN A O 1
ATOM 834 N N . GLU A 1 102 ? -6.032 12.856 -4.533 1.00 40.62 102 GLU A N 1
ATOM 835 C CA . GLU A 1 102 ? -6.915 13.153 -3.408 1.00 40.62 102 GLU A CA 1
ATOM 836 C C . GLU A 1 102 ? -7.269 11.787 -2.805 1.00 40.62 102 GLU A C 1
ATOM 838 O O . GLU A 1 102 ? -8.243 11.150 -3.194 1.00 40.62 102 GLU A O 1
ATOM 843 N N . THR A 1 103 ? -6.372 11.253 -1.961 1.00 52.59 103 THR A N 1
ATOM 844 C CA . THR A 1 103 ? -6.516 9.954 -1.306 1.00 52.59 103 THR A CA 1
ATOM 845 C C . THR A 1 103 ? -7.903 9.948 -0.712 1.00 52.59 103 THR A C 1
ATOM 847 O O . THR A 1 103 ? -8.143 10.734 0.205 1.00 52.59 103 THR A O 1
ATOM 850 N N . ALA A 1 104 ? -8.814 9.143 -1.268 1.00 63.28 104 ALA A N 1
ATOM 851 C CA . ALA A 1 104 ? -10.193 9.115 -0.815 1.00 63.28 104 ALA A CA 1
ATOM 852 C C . ALA A 1 104 ? -10.162 8.880 0.697 1.00 63.28 104 ALA A C 1
ATOM 854 O O . ALA A 1 104 ? -9.770 7.810 1.171 1.00 63.28 104 ALA A O 1
ATOM 855 N N . GLN A 1 105 ? -10.439 9.940 1.449 1.00 77.31 105 GLN A N 1
ATOM 856 C CA . GLN A 1 105 ? -10.279 9.945 2.886 1.00 77.31 105 GLN A CA 1
ATOM 857 C C . GLN A 1 105 ? -11.634 9.612 3.465 1.00 77.31 105 GLN A C 1
ATOM 859 O O . GLN A 1 105 ? -12.599 10.357 3.305 1.00 77.31 105 GLN A O 1
ATOM 864 N N . ILE A 1 106 ? -11.708 8.471 4.131 1.00 82.00 106 ILE A N 1
ATOM 865 C CA . ILE A 1 106 ? -12.950 8.010 4.727 1.00 82.00 106 ILE A CA 1
ATOM 866 C C . ILE A 1 106 ? -12.861 8.253 6.221 1.00 82.00 106 ILE A C 1
ATOM 868 O O . ILE A 1 106 ? -11.955 7.755 6.886 1.00 82.00 106 ILE A O 1
ATOM 872 N N . ILE A 1 107 ? -13.795 9.050 6.734 1.00 88.62 107 ILE A N 1
ATOM 873 C CA . ILE A 1 107 ? -13.833 9.442 8.141 1.00 88.62 107 ILE A CA 1
ATOM 874 C C . ILE A 1 107 ? -14.984 8.696 8.812 1.00 88.62 107 ILE A C 1
ATOM 876 O O . ILE A 1 107 ? -16.146 9.084 8.698 1.00 88.62 107 ILE A O 1
ATOM 880 N N . PHE A 1 108 ? -14.674 7.620 9.525 1.00 90.69 108 PHE A N 1
ATOM 881 C CA . PHE A 1 108 ? -15.628 6.962 10.416 1.00 90.69 108 PHE A CA 1
ATOM 882 C C . PHE A 1 108 ? -15.781 7.793 11.705 1.00 90.69 108 PHE A C 1
ATOM 884 O O . PHE A 1 108 ? -14.772 8.290 12.212 1.00 90.69 108 PHE A O 1
ATOM 891 N N . PRO A 1 109 ? -16.998 7.943 12.270 1.00 89.81 109 PRO A N 1
ATOM 892 C CA . PRO A 1 109 ? -18.257 7.282 11.898 1.00 89.81 109 PRO A CA 1
ATOM 893 C C . PRO A 1 109 ? -19.118 8.013 10.853 1.00 89.81 109 PRO A C 1
ATOM 895 O O . PRO A 1 109 ? -20.206 7.522 10.543 1.00 89.81 109 PRO A O 1
ATOM 898 N N . ASN A 1 110 ? -18.665 9.152 10.313 1.00 90.75 110 ASN A N 1
ATOM 899 C CA . ASN A 1 110 ? -19.421 9.945 9.329 1.00 90.75 110 ASN A CA 1
ATOM 900 C C . ASN A 1 110 ? -19.687 9.151 8.045 1.00 90.75 110 ASN A C 1
ATOM 902 O O . ASN A 1 110 ? -20.772 9.221 7.472 1.00 90.75 110 ASN A O 1
ATOM 906 N N . GLN A 1 111 ? -18.709 8.350 7.633 1.00 89.12 111 GLN A N 1
ATOM 907 C CA . GLN A 1 111 ? -18.808 7.412 6.531 1.00 89.12 111 GLN A CA 1
ATOM 908 C C . GLN A 1 111 ? -18.489 6.002 7.034 1.00 89.12 111 GLN A C 1
ATOM 910 O O . GLN A 1 111 ? -17.481 5.764 7.695 1.00 89.12 111 GLN A O 1
ATOM 915 N N . LYS A 1 112 ? -19.385 5.061 6.726 1.00 93.25 112 LYS A N 1
ATOM 916 C CA . LYS A 1 112 ? -19.336 3.669 7.213 1.00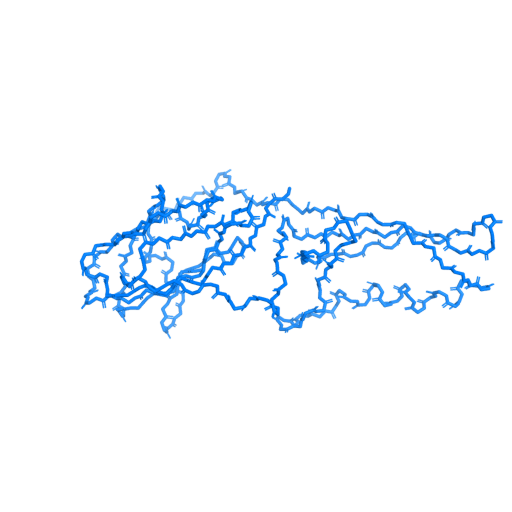 93.25 112 LYS A CA 1
ATOM 917 C C . LYS A 1 112 ? -19.118 2.652 6.100 1.00 93.25 112 LYS A C 1
ATOM 919 O O . LYS A 1 112 ? -19.404 1.473 6.268 1.00 93.25 112 LYS A O 1
ATOM 924 N N . VAL A 1 113 ? -18.711 3.123 4.930 1.00 91.50 113 VAL A N 1
ATOM 925 C CA . VAL A 1 113 ? -18.566 2.311 3.729 1.00 91.50 113 VAL A CA 1
ATOM 926 C C . VAL A 1 113 ? -17.372 2.816 2.938 1.00 91.50 113 VAL A C 1
ATOM 928 O O . VAL A 1 113 ? -17.226 4.024 2.752 1.00 91.50 113 VAL A O 1
ATOM 931 N N . ILE A 1 114 ? -16.585 1.881 2.428 1.00 89.12 114 ILE A N 1
ATOM 932 C CA . ILE A 1 114 ? -15.541 2.088 1.428 1.00 89.12 114 ILE A CA 1
ATOM 933 C C . ILE A 1 114 ? -16.046 1.510 0.111 1.00 89.12 114 ILE A C 1
ATOM 935 O O . ILE A 1 114 ? -16.560 0.393 0.098 1.00 89.12 114 ILE A O 1
ATOM 939 N N . ASP A 1 115 ? -15.927 2.266 -0.977 1.00 83.44 115 ASP A N 1
ATOM 940 C CA . ASP A 1 115 ? -16.205 1.771 -2.325 1.00 83.44 115 ASP A CA 1
ATOM 941 C C . ASP A 1 115 ? -14.905 1.740 -3.127 1.00 83.44 115 ASP A C 1
ATOM 943 O O . ASP A 1 115 ? -14.348 2.774 -3.498 1.00 83.44 115 ASP A O 1
ATOM 947 N N . ASN A 1 116 ? -14.379 0.538 -3.332 1.00 81.88 116 ASN A N 1
ATOM 948 C CA . ASN A 1 116 ? -13.144 0.310 -4.050 1.00 81.88 116 ASN A CA 1
ATOM 949 C C . ASN A 1 116 ? -13.431 0.041 -5.533 1.00 81.88 116 ASN A C 1
ATOM 951 O O . ASN A 1 116 ? -13.543 -1.104 -5.972 1.00 81.88 116 ASN A O 1
ATOM 955 N N . GLN A 1 117 ? -13.516 1.117 -6.312 1.00 73.12 117 GLN A N 1
ATOM 956 C CA . GLN A 1 117 ? -13.844 1.069 -7.743 1.00 73.12 117 GLN A CA 1
ATOM 957 C C . GLN A 1 117 ? -12.644 0.743 -8.647 1.00 73.12 117 GLN A C 1
ATOM 959 O O . GLN A 1 117 ? -12.790 0.635 -9.859 1.00 73.12 117 GLN A O 1
ATOM 964 N N . SER A 1 118 ? -11.454 0.569 -8.071 1.00 64.38 118 SER A N 1
ATOM 965 C CA . SER A 1 118 ? -10.195 0.427 -8.818 1.00 64.38 118 SER A CA 1
ATOM 966 C C . SER A 1 118 ? -10.017 -0.921 -9.534 1.00 64.38 118 SER A C 1
ATOM 968 O O . SER A 1 118 ? -9.045 -1.108 -10.266 1.00 64.38 118 SER A O 1
ATOM 970 N N . GLY A 1 119 ? -10.907 -1.887 -9.279 1.00 69.06 119 GLY A N 1
ATOM 971 C CA . GLY A 1 119 ? -10.772 -3.266 -9.757 1.00 69.06 119 GLY A CA 1
ATOM 972 C C . GLY A 1 119 ? -9.665 -4.068 -9.061 1.00 69.06 119 GLY A C 1
ATOM 973 O O . GLY A 1 119 ? -9.493 -5.240 -9.377 1.00 69.06 119 GLY A O 1
ATOM 974 N N . ILE A 1 120 ? -8.944 -3.476 -8.098 1.00 71.75 120 ILE A N 1
ATOM 975 C CA . ILE A 1 120 ? -7.782 -4.082 -7.423 1.00 71.75 120 ILE A CA 1
ATOM 976 C C . ILE A 1 120 ? -7.865 -3.953 -5.906 1.00 71.75 120 ILE A C 1
ATOM 978 O O . ILE A 1 120 ? -8.684 -3.196 -5.395 1.00 71.75 120 ILE A O 1
ATOM 982 N N . HIS A 1 121 ? -7.022 -4.675 -5.164 1.00 82.81 121 HIS A N 1
ATOM 983 C CA . HIS A 1 121 ? -7.004 -4.560 -3.705 1.00 82.81 121 HIS A CA 1
ATOM 984 C C . HIS A 1 121 ? -6.499 -3.180 -3.245 1.00 82.81 121 HIS A C 1
ATOM 986 O O . HIS A 1 121 ? -5.611 -2.568 -3.842 1.00 82.81 121 HIS A O 1
ATOM 992 N N . MET A 1 122 ? -7.071 -2.702 -2.146 1.00 83.19 122 MET A N 1
ATOM 993 C CA . MET A 1 122 ? -6.681 -1.479 -1.459 1.00 83.19 122 MET A CA 1
ATOM 994 C C . MET A 1 122 ? -6.015 -1.836 -0.125 1.00 83.19 122 MET A C 1
ATOM 996 O O . MET A 1 122 ? -6.530 -2.650 0.639 1.00 83.19 122 MET A O 1
ATOM 1000 N N . TYR A 1 123 ? -4.881 -1.198 0.155 1.00 87.31 123 TYR A N 1
ATOM 1001 C CA . TYR A 1 123 ? -4.083 -1.371 1.370 1.00 87.31 123 TYR A CA 1
ATOM 1002 C C . TYR A 1 123 ? -4.019 -0.038 2.123 1.00 87.31 123 TYR A C 1
ATOM 1004 O O . TYR A 1 123 ? -3.103 0.757 1.898 1.00 87.31 123 TYR A O 1
ATOM 1012 N N . PRO A 1 124 ? -5.025 0.274 2.952 1.00 89.19 124 PRO A N 1
ATOM 1013 C CA . PRO A 1 124 ? -5.179 1.604 3.523 1.00 89.19 124 PRO A CA 1
ATOM 1014 C C . PRO A 1 124 ? -4.110 1.939 4.571 1.00 89.19 124 PRO A C 1
ATOM 1016 O O . PRO A 1 124 ? -3.510 1.064 5.190 1.00 89.19 124 PRO A O 1
ATOM 1019 N N . ARG A 1 125 ? -3.944 3.235 4.844 1.00 91.19 125 ARG A N 1
ATOM 1020 C CA . ARG A 1 125 ? -3.341 3.710 6.099 1.00 91.19 125 ARG A CA 1
ATOM 1021 C C . ARG A 1 125 ? -4.443 4.226 7.009 1.00 91.19 125 ARG A C 1
ATOM 1023 O O . ARG A 1 125 ? -5.153 5.159 6.628 1.00 91.19 125 ARG A O 1
ATOM 1030 N N . LEU A 1 126 ? -4.567 3.646 8.196 1.00 94.69 126 LEU A N 1
ATOM 1031 C CA . LEU A 1 126 ? -5.561 4.036 9.188 1.00 94.69 126 LEU A CA 1
ATOM 1032 C C . LEU A 1 126 ? -4.913 4.931 10.240 1.00 94.69 126 LEU A C 1
ATOM 1034 O O . LEU A 1 126 ? -3.839 4.619 10.742 1.00 94.69 126 LEU A O 1
ATOM 1038 N N . ILE A 1 127 ? -5.598 6.006 10.608 1.00 95.75 127 ILE A N 1
ATOM 1039 C CA . ILE A 1 127 ? -5.312 6.796 11.805 1.00 95.75 127 ILE A CA 1
ATOM 1040 C C . ILE A 1 127 ? -6.525 6.650 12.714 1.00 95.75 127 ILE A C 1
ATOM 1042 O O . ILE A 1 127 ? -7.641 6.986 12.320 1.00 95.75 127 ILE A O 1
ATOM 1046 N N . ILE A 1 128 ? -6.311 6.104 13.901 1.00 96.94 128 ILE A N 1
ATOM 1047 C CA . ILE A 1 128 ? -7.360 5.662 14.810 1.00 96.94 128 ILE A CA 1
ATOM 1048 C C . ILE A 1 128 ? -7.251 6.461 16.099 1.00 96.94 128 ILE A C 1
ATOM 1050 O O . ILE A 1 128 ? -6.190 6.489 16.720 1.00 96.94 128 ILE A O 1
ATOM 1054 N N . GLU A 1 129 ? -8.363 7.052 16.527 1.00 97.38 129 GLU A N 1
ATOM 1055 C CA . GLU A 1 129 ? -8.486 7.688 17.836 1.00 97.38 129 GLU A CA 1
ATOM 1056 C C . GLU A 1 129 ? -9.492 6.927 18.701 1.00 97.38 129 GLU A C 1
ATOM 1058 O O . GLU A 1 129 ? -10.615 6.650 18.266 1.00 97.38 129 GLU A O 1
ATOM 1063 N N . THR A 1 130 ? -9.121 6.620 19.943 1.00 96.81 130 THR A N 1
ATOM 1064 C CA . THR A 1 130 ? -10.001 5.962 20.922 1.00 96.81 130 THR A CA 1
ATOM 1065 C C . THR A 1 130 ? -10.392 6.916 22.049 1.00 96.81 130 THR A C 1
ATOM 1067 O O . THR A 1 130 ? -9.785 7.968 22.248 1.00 96.81 130 THR A O 1
ATOM 1070 N N . THR A 1 131 ? -11.459 6.589 22.776 1.00 96.56 131 THR A N 1
ATOM 1071 C CA . THR A 1 131 ? -11.902 7.349 23.958 1.00 96.56 131 THR A CA 1
ATOM 1072 C C . THR A 1 131 ? -11.244 6.874 25.248 1.00 96.56 131 THR A C 1
ATOM 1074 O O . THR A 1 131 ? -11.203 7.617 26.225 1.00 96.56 131 THR A O 1
ATOM 1077 N N . ASP A 1 132 ? -10.741 5.641 25.253 1.00 95.12 132 ASP A N 1
ATOM 1078 C CA . ASP A 1 132 ? -10.065 4.996 26.372 1.00 95.12 132 ASP A CA 1
ATOM 1079 C C . ASP A 1 132 ? -8.967 4.035 25.875 1.00 95.12 132 ASP A C 1
ATOM 1081 O O . ASP A 1 132 ? -8.758 3.858 24.671 1.00 95.12 132 ASP A O 1
ATOM 1085 N N . ASN A 1 133 ? -8.256 3.432 26.830 1.00 90.94 133 ASN A N 1
ATOM 1086 C CA . ASN A 1 133 ? -7.180 2.470 26.586 1.00 90.94 133 ASN A CA 1
ATOM 1087 C C . ASN A 1 133 ? -7.675 1.010 26.607 1.00 90.94 133 ASN A C 1
ATOM 1089 O O . ASN A 1 133 ? -6.855 0.086 26.702 1.00 90.94 133 ASN A O 1
ATOM 1093 N N . GLU A 1 134 ? -8.992 0.782 26.573 1.00 94.62 134 GLU A N 1
ATOM 1094 C CA . GLU A 1 134 ? -9.547 -0.564 26.476 1.00 94.62 134 GLU A CA 1
ATOM 1095 C C . GLU A 1 134 ? -9.358 -1.123 25.065 1.00 94.62 134 GLU A C 1
ATOM 1097 O O . GLU A 1 134 ? -9.062 -0.412 24.101 1.00 94.62 134 GLU A O 1
ATOM 1102 N N . ARG A 1 135 ? -9.495 -2.444 24.934 1.00 95.88 135 ARG A N 1
ATOM 1103 C CA . ARG A 1 135 ? -9.416 -3.077 23.616 1.00 95.88 135 ARG A CA 1
ATOM 1104 C C . ARG A 1 135 ? -10.561 -2.591 22.734 1.00 95.88 135 ARG A C 1
ATOM 1106 O O . ARG A 1 135 ? -11.705 -2.528 23.177 1.00 95.88 135 ARG A O 1
ATOM 1113 N N . ALA A 1 136 ? -10.247 -2.311 21.479 1.00 97.00 136 ALA A N 1
ATOM 1114 C CA . ALA A 1 136 ? -11.221 -1.983 20.455 1.00 97.00 136 ALA A CA 1
ATOM 1115 C C . ALA A 1 136 ? -11.131 -2.973 19.295 1.00 97.00 136 ALA A C 1
ATOM 1117 O O . ALA A 1 136 ? -10.053 -3.480 18.990 1.00 97.00 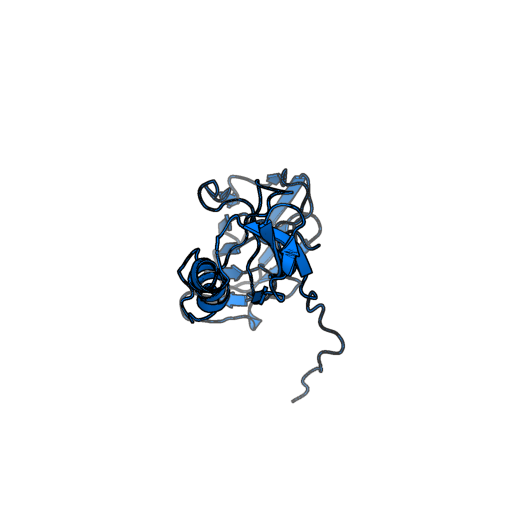136 ALA A O 1
ATOM 1118 N N . ILE A 1 137 ? -12.263 -3.241 18.651 1.00 97.62 137 ILE A N 1
ATOM 1119 C CA . ILE A 1 137 ? -12.326 -4.054 17.432 1.00 97.62 137 ILE A CA 1
ATOM 1120 C C . ILE A 1 137 ? -12.735 -3.134 16.295 1.00 97.62 137 ILE A C 1
ATOM 1122 O O . ILE A 1 137 ? -13.697 -2.379 16.433 1.00 97.62 137 ILE A O 1
ATOM 1126 N N . ILE A 1 138 ? -12.007 -3.207 15.187 1.00 97.56 138 ILE A N 1
ATOM 1127 C CA . ILE A 1 138 ? -12.291 -2.483 13.949 1.00 97.56 138 ILE A CA 1
ATOM 1128 C C . ILE A 1 138 ? -12.463 -3.519 12.848 1.00 97.56 138 ILE A C 1
ATOM 1130 O O . ILE A 1 138 ? -11.660 -4.445 12.742 1.00 97.56 138 ILE A O 1
ATOM 1134 N N . SER A 1 139 ? -13.495 -3.359 12.027 1.00 96.75 139 SER A N 1
ATOM 1135 C CA . SER A 1 139 ? -13.777 -4.239 10.896 1.00 96.75 139 SER A CA 1
ATOM 1136 C C . SER A 1 139 ? -13.980 -3.430 9.625 1.00 96.75 139 SER A C 1
ATOM 1138 O O . SER A 1 139 ? -14.655 -2.396 9.646 1.00 96.75 139 SER A O 1
ATOM 1140 N N . ILE A 1 140 ? -13.405 -3.920 8.529 1.00 95.81 140 ILE A N 1
ATOM 1141 C CA . ILE A 1 140 ? -13.605 -3.399 7.178 1.00 95.81 140 ILE A CA 1
ATOM 1142 C C . ILE A 1 140 ? -13.891 -4.593 6.266 1.00 95.81 140 ILE A C 1
ATOM 1144 O O . ILE A 1 140 ? -13.019 -5.424 6.035 1.00 95.81 140 ILE A O 1
ATOM 1148 N N . GLY A 1 141 ? -15.116 -4.683 5.748 1.00 93.62 141 GLY A N 1
ATOM 1149 C CA . GLY A 1 141 ? -15.570 -5.883 5.041 1.00 93.62 141 GLY A CA 1
ATOM 1150 C C . GLY A 1 141 ? -15.539 -7.104 5.965 1.00 93.62 141 GLY A C 1
ATOM 1151 O O . GLY A 1 141 ? -16.075 -7.044 7.072 1.00 93.62 141 GLY A O 1
ATOM 1152 N N . ASP A 1 142 ? -14.894 -8.180 5.515 1.00 90.25 142 ASP A N 1
ATOM 1153 C CA . ASP A 1 142 ? -14.772 -9.437 6.268 1.00 90.25 142 ASP A CA 1
ATOM 1154 C C . ASP A 1 142 ? -13.551 -9.469 7.206 1.00 90.25 142 ASP A C 1
ATOM 1156 O O . ASP A 1 142 ? -13.414 -10.365 8.043 1.00 90.25 142 ASP A O 1
ATOM 1160 N N . GLU A 1 143 ? -12.657 -8.488 7.094 1.00 92.06 143 GLU A N 1
ATOM 1161 C CA . GLU A 1 143 ? -11.444 -8.413 7.899 1.00 92.06 143 GLU A CA 1
ATOM 1162 C C . GLU A 1 143 ? -11.682 -7.649 9.199 1.00 92.06 143 GLU A C 1
ATOM 1164 O O . GLU A 1 143 ? -12.475 -6.704 9.276 1.00 92.06 143 GLU A O 1
ATOM 1169 N N . ASN A 1 144 ? -10.963 -8.053 10.244 1.00 94.81 144 ASN A N 1
ATOM 1170 C CA . ASN A 1 144 ? -11.019 -7.413 11.545 1.00 94.81 144 ASN A CA 1
ATOM 1171 C C . ASN A 1 144 ? -9.641 -7.362 12.202 1.00 94.81 144 ASN A C 1
ATOM 1173 O O . ASN A 1 144 ? -8.843 -8.290 12.087 1.00 94.81 144 ASN A O 1
ATOM 1177 N N . ILE A 1 145 ? -9.411 -6.279 12.939 1.00 96.38 145 ILE A N 1
ATOM 1178 C CA . ILE A 1 145 ? -8.274 -6.131 13.840 1.00 96.38 145 ILE A CA 1
ATOM 1179 C C . ILE A 1 145 ? -8.780 -5.811 15.241 1.00 96.38 145 ILE A C 1
ATOM 1181 O O . ILE A 1 145 ? -9.762 -5.089 15.426 1.00 96.38 145 ILE A O 1
ATOM 1185 N N . THR A 1 146 ? -8.084 -6.334 16.243 1.00 97.19 146 THR A N 1
ATOM 1186 C CA . THR A 1 146 ? -8.208 -5.890 17.631 1.00 97.19 146 THR A CA 1
ATOM 1187 C C . THR A 1 146 ? -7.034 -4.987 17.951 1.00 97.19 146 THR A C 1
ATOM 1189 O O . THR A 1 146 ? -5.888 -5.384 17.762 1.00 97.19 146 THR A O 1
ATOM 1192 N N . ILE A 1 147 ? -7.302 -3.799 18.475 1.00 96.62 147 ILE A N 1
ATOM 1193 C CA . ILE A 1 147 ? -6.271 -2.847 18.875 1.00 96.62 147 ILE A CA 1
ATOM 1194 C C . ILE A 1 147 ? -6.357 -2.520 20.364 1.00 96.62 147 ILE A C 1
ATOM 1196 O O . ILE A 1 147 ? -7.415 -2.628 20.987 1.00 96.62 147 ILE A O 1
ATOM 1200 N N . LYS A 1 148 ? -5.243 -2.066 20.930 1.00 95.69 148 LYS A N 1
ATOM 1201 C CA . LYS A 1 148 ? -5.189 -1.384 22.223 1.00 95.69 148 LYS A CA 1
ATOM 1202 C C . LYS A 1 148 ? -4.330 -0.136 22.068 1.00 95.69 148 LYS A C 1
ATOM 1204 O O . LYS A 1 148 ? -3.119 -0.258 21.968 1.00 95.69 148 LYS A O 1
ATOM 1209 N N . ALA A 1 149 ? -4.942 1.044 22.040 1.00 93.75 149 ALA A N 1
ATOM 1210 C CA . ALA A 1 149 ? -4.235 2.302 21.809 1.00 93.75 149 ALA A CA 1
ATOM 1211 C C . ALA A 1 149 ? -3.778 2.927 23.144 1.00 93.75 149 ALA A C 1
ATOM 1213 O O . ALA A 1 149 ? -4.596 3.549 23.815 1.00 93.75 149 ALA A O 1
ATOM 1214 N N . PRO A 1 150 ? -2.503 2.795 23.567 1.00 88.69 150 PRO A N 1
ATOM 1215 C CA . PRO A 1 150 ? -2.057 3.249 24.893 1.00 88.69 150 PRO A CA 1
ATOM 1216 C C . PRO A 1 150 ? -2.142 4.770 25.084 1.00 88.69 150 PRO A C 1
ATOM 1218 O O . PRO A 1 150 ? -2.268 5.247 26.211 1.00 88.69 150 PRO A O 1
ATOM 1221 N N . ASN A 1 151 ? -2.080 5.516 23.980 1.00 90.81 151 ASN A N 1
ATOM 1222 C CA . ASN A 1 151 ? -2.090 6.977 23.940 1.00 90.81 151 ASN A CA 1
ATOM 12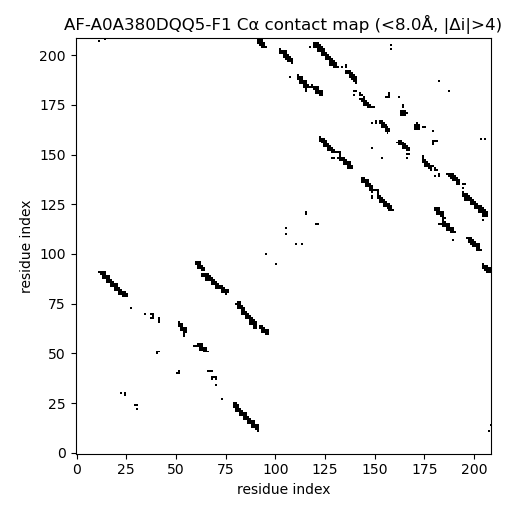23 C C . ASN A 1 151 ? -3.333 7.527 23.233 1.00 90.81 151 ASN A C 1
ATOM 1225 O O . ASN A 1 151 ? -3.279 8.602 22.636 1.00 90.81 151 ASN A O 1
ATOM 1229 N N . LEU A 1 152 ? -4.430 6.759 23.252 1.00 95.94 152 LEU A N 1
ATOM 1230 C CA . LEU A 1 152 ? -5.689 7.080 22.569 1.00 95.94 152 LEU A CA 1
ATOM 1231 C C . LEU A 1 152 ? -5.546 7.309 21.057 1.00 95.94 152 LEU A C 1
ATOM 1233 O O . LEU A 1 152 ? -6.422 7.886 20.416 1.00 95.94 152 LEU A O 1
ATOM 1237 N N . TYR A 1 153 ? -4.418 6.884 20.497 1.00 96.62 153 TYR A N 1
ATOM 1238 C CA . TYR A 1 153 ? -4.018 7.103 19.122 1.00 96.62 153 TYR A CA 1
ATOM 1239 C C . TYR A 1 153 ? -3.203 5.908 18.649 1.00 96.62 153 TYR A C 1
ATOM 1241 O O . TYR A 1 153 ? -2.260 5.502 19.333 1.00 96.62 153 TYR A O 1
ATOM 1249 N N . LEU A 1 154 ? -3.534 5.400 17.468 1.00 96.50 154 LEU A N 1
ATOM 1250 C CA . LEU A 1 154 ? -2.691 4.487 16.713 1.00 96.50 154 LEU A CA 1
ATOM 1251 C C . LEU A 1 154 ? -2.761 4.824 15.233 1.00 96.50 154 LEU A C 1
ATOM 1253 O O . LEU A 1 154 ? -3.787 5.249 14.709 1.00 96.50 154 LEU A O 1
ATOM 1257 N N . GLU A 1 155 ? -1.667 4.558 14.553 1.00 96.25 155 GLU A N 1
ATOM 1258 C CA . GLU A 1 155 ? -1.578 4.553 13.114 1.00 96.25 155 GLU A CA 1
ATOM 1259 C C . GLU A 1 155 ? -1.244 3.140 12.645 1.00 96.25 155 GLU A C 1
ATOM 1261 O O . GLU A 1 155 ? -0.342 2.506 13.187 1.00 96.25 155 GLU A O 1
ATOM 1266 N N . VAL A 1 156 ? -1.970 2.654 11.641 1.00 95.25 156 VAL A N 1
ATOM 1267 C CA . VAL A 1 156 ? -1.781 1.325 11.056 1.00 95.25 156 VAL A CA 1
ATOM 1268 C C . VAL A 1 156 ? -1.489 1.497 9.571 1.00 95.25 156 VAL A C 1
ATOM 1270 O O . VAL A 1 156 ? -2.346 1.941 8.805 1.00 95.25 156 VAL A O 1
ATOM 1273 N N . GLU A 1 157 ? -0.272 1.156 9.162 1.00 91.19 157 GLU A N 1
ATOM 1274 C CA . GLU A 1 157 ? 0.130 1.079 7.761 1.00 91.19 157 GLU A CA 1
ATOM 1275 C C . GLU A 1 157 ? -0.167 -0.332 7.253 1.00 91.19 157 GLU A C 1
ATOM 1277 O O . GLU A 1 157 ? 0.464 -1.284 7.702 1.00 91.19 157 GLU A O 1
ATOM 1282 N N . CYS A 1 158 ? -1.122 -0.493 6.334 1.00 89.06 158 CYS A N 1
ATOM 1283 C CA . CYS A 1 158 ? -1.431 -1.805 5.757 1.00 89.06 158 CYS A CA 1
ATOM 1284 C C . CYS A 1 158 ? -0.673 -2.075 4.454 1.00 89.06 158 CYS A C 1
ATOM 1286 O O . CYS A 1 158 ? -0.771 -3.178 3.915 1.00 89.06 158 CYS A O 1
ATOM 1288 N N . PHE A 1 159 ? 0.088 -1.103 3.934 1.00 80.56 159 PHE A N 1
ATOM 1289 C CA . PHE A 1 159 ? 0.767 -1.268 2.655 1.00 80.56 159 PHE A CA 1
ATOM 1290 C C . PHE A 1 159 ? 1.820 -2.393 2.706 1.00 80.56 159 PHE A C 1
ATOM 1292 O O . PHE A 1 159 ? 2.728 -2.344 3.546 1.00 80.56 159 PHE A O 1
ATOM 1299 N N . PRO A 1 160 ? 1.757 -3.392 1.806 1.00 76.50 160 PRO A N 1
ATOM 1300 C CA . PRO A 1 160 ? 2.675 -4.524 1.815 1.00 76.50 160 PRO A CA 1
ATOM 1301 C C . PRO A 1 160 ? 4.154 -4.120 1.806 1.00 76.50 160 PRO A C 1
ATOM 1303 O O . PRO A 1 160 ? 4.587 -3.271 1.024 1.00 76.50 160 PRO A O 1
ATOM 1306 N N . GLY A 1 161 ? 4.944 -4.722 2.697 1.00 71.88 161 GLY A N 1
ATOM 1307 C CA . GLY A 1 161 ? 6.369 -4.412 2.868 1.00 71.88 161 GLY A CA 1
ATOM 1308 C C . GLY A 1 161 ? 6.652 -3.114 3.634 1.00 71.88 161 GLY A C 1
ATOM 1309 O O . GLY A 1 161 ? 7.814 -2.783 3.862 1.00 71.88 161 GLY A O 1
ATOM 1310 N N . ARG A 1 162 ? 5.612 -2.380 4.047 1.00 79.50 162 ARG A N 1
ATOM 1311 C CA . ARG A 1 162 ? 5.691 -1.234 4.969 1.00 79.50 162 ARG A CA 1
ATOM 1312 C C . ARG A 1 162 ? 4.825 -1.432 6.211 1.00 79.50 162 ARG A C 1
ATOM 1314 O O . ARG A 1 162 ? 4.715 -0.505 7.008 1.00 79.50 162 ARG A O 1
ATOM 1321 N N . GLN A 1 163 ? 4.237 -2.618 6.371 1.00 86.75 163 GLN A N 1
ATOM 1322 C CA . GLN A 1 163 ? 3.266 -2.883 7.418 1.00 86.75 163 GLN A CA 1
ATOM 1323 C C . GLN A 1 163 ? 3.839 -2.615 8.803 1.00 86.75 163 GLN A C 1
ATOM 1325 O O . GLN A 1 163 ? 4.870 -3.173 9.184 1.00 86.75 163 GLN A O 1
ATOM 1330 N N . ASN A 1 164 ? 3.164 -1.751 9.548 1.00 91.19 164 ASN A N 1
ATOM 1331 C CA . ASN A 1 164 ? 3.496 -1.461 10.929 1.00 91.19 164 ASN A CA 1
ATOM 1332 C C . ASN A 1 164 ? 2.317 -0.811 11.647 1.00 91.19 164 ASN A C 1
ATOM 1334 O O . ASN A 1 164 ? 1.366 -0.321 11.036 1.00 91.19 164 ASN A O 1
ATOM 1338 N N . VAL A 1 165 ? 2.425 -0.805 12.965 1.00 93.25 165 VAL A N 1
ATOM 1339 C CA . VAL A 1 165 ? 1.582 -0.036 13.860 1.00 93.25 165 VAL A CA 1
ATOM 1340 C C . VAL A 1 165 ? 2.485 0.931 14.599 1.00 93.25 165 VAL A C 1
ATOM 1342 O O . VAL A 1 165 ? 3.563 0.553 15.062 1.00 93.25 165 VAL A O 1
ATOM 1345 N N . SER A 1 166 ? 2.063 2.179 14.710 1.00 92.94 166 SER A N 1
ATOM 1346 C CA . SER A 1 166 ? 2.793 3.204 15.445 1.00 92.94 166 SER A CA 1
ATOM 1347 C C . SER A 1 166 ? 1.855 4.086 16.253 1.00 92.94 166 SER A C 1
ATOM 1349 O O . SER A 1 166 ? 0.653 4.149 16.007 1.00 92.94 166 SER A O 1
ATOM 1351 N N . ASP A 1 167 ? 2.406 4.764 17.247 1.00 93.00 167 ASP A N 1
ATOM 1352 C CA . ASP A 1 167 ? 1.760 5.874 17.926 1.00 93.00 167 ASP A CA 1
ATOM 1353 C C . ASP A 1 167 ? 2.595 7.151 17.757 1.00 93.00 167 ASP A C 1
ATOM 1355 O O . ASP A 1 167 ? 3.501 7.234 16.928 1.00 93.00 167 ASP A O 1
ATOM 1359 N N . ARG A 1 168 ? 2.296 8.179 18.553 1.00 89.44 168 ARG A N 1
ATOM 1360 C CA . ARG A 1 168 ? 3.026 9.455 18.513 1.00 89.44 168 ARG A CA 1
ATOM 1361 C C . ARG A 1 168 ? 4.486 9.345 18.980 1.00 89.44 168 ARG A C 1
ATOM 1363 O O . ARG A 1 168 ? 5.235 10.301 18.806 1.00 89.44 168 ARG A O 1
ATOM 1370 N N . PHE A 1 169 ? 4.875 8.228 19.592 1.00 89.88 169 PHE A N 1
ATOM 1371 C CA . PHE A 1 169 ? 6.184 8.009 20.204 1.00 89.88 169 PHE A CA 1
ATOM 1372 C C . PHE A 1 169 ? 7.027 6.959 19.473 1.00 89.88 169 PHE A C 1
ATOM 1374 O O . PHE A 1 169 ? 8.235 6.899 19.701 1.00 89.88 169 PHE A O 1
ATOM 1381 N N . GLY A 1 170 ? 6.435 6.159 18.585 1.00 90.12 170 GLY A N 1
ATOM 1382 C CA . GLY A 1 170 ? 7.172 5.227 17.737 1.00 90.12 170 GLY A CA 1
ATOM 1383 C C . GLY A 1 170 ? 6.371 3.990 17.356 1.00 90.12 170 GLY A C 1
ATOM 1384 O O . GLY A 1 170 ? 5.146 4.009 17.322 1.00 90.12 170 GLY A O 1
ATOM 1385 N N . LEU A 1 171 ? 7.082 2.908 17.037 1.00 92.19 171 LEU A N 1
ATOM 1386 C CA . LEU A 1 171 ? 6.488 1.623 16.662 1.00 92.19 171 LEU A CA 1
ATOM 1387 C C . LEU A 1 171 ? 5.812 0.946 17.863 1.00 92.19 171 LEU A C 1
ATOM 1389 O O . LEU A 1 171 ? 6.366 0.934 18.958 1.00 92.19 171 LEU A O 1
ATOM 1393 N N . GLN A 1 172 ? 4.637 0.368 17.619 1.00 92.56 172 GLN A N 1
ATOM 1394 C CA . GLN A 1 172 ? 3.733 -0.245 18.598 1.00 92.56 172 GLN A CA 1
ATOM 1395 C C . GLN A 1 172 ? 3.049 -1.494 18.002 1.00 92.56 172 GLN A C 1
ATOM 1397 O O . GLN A 1 172 ? 1.836 -1.671 18.112 1.00 92.56 172 GLN A O 1
ATOM 1402 N N . ASN A 1 173 ? 3.795 -2.352 17.299 1.00 90.44 173 ASN A N 1
ATOM 1403 C CA . ASN A 1 173 ? 3.238 -3.522 16.596 1.00 90.44 173 ASN A CA 1
ATOM 1404 C C . ASN A 1 173 ? 2.480 -4.486 17.526 1.00 90.44 173 ASN A C 1
ATOM 1406 O O . ASN A 1 173 ? 1.513 -5.116 17.112 1.00 90.44 173 ASN A O 1
ATOM 1410 N N . GLU A 1 174 ? 2.879 -4.569 18.793 1.00 90.62 174 GLU A N 1
ATOM 1411 C CA . GLU A 1 174 ? 2.223 -5.357 19.836 1.00 90.62 174 GLU A CA 1
ATOM 1412 C C . GLU A 1 174 ? 0.820 -4.853 20.211 1.00 90.62 174 GLU A C 1
ATOM 1414 O O . GLU A 1 174 ? 0.056 -5.573 20.859 1.00 90.62 174 GLU A O 1
ATOM 1419 N N . CYS A 1 175 ? 0.470 -3.624 19.821 1.00 91.62 175 CYS A N 1
ATOM 1420 C CA . CYS A 1 175 ? -0.820 -3.011 20.114 1.00 91.62 175 CYS A CA 1
ATOM 1421 C C . CYS A 1 175 ? -1.935 -3.465 19.161 1.00 91.62 175 CYS A C 1
ATOM 1423 O O . CYS A 1 175 ? -3.079 -3.051 19.352 1.00 91.62 175 CYS A O 1
ATOM 1425 N N . MET A 1 176 ? -1.635 -4.312 18.170 1.00 95.81 176 MET A N 1
ATOM 1426 C CA . MET A 1 176 ? -2.603 -4.868 17.224 1.00 95.81 176 MET A CA 1
ATOM 1427 C C . MET A 1 176 ? -2.547 -6.398 17.194 1.00 95.81 176 MET A C 1
ATOM 1429 O O . MET A 1 176 ? -1.482 -7.008 17.224 1.00 95.81 176 MET A O 1
ATOM 1433 N N . ILE A 1 177 ? -3.720 -7.017 17.099 1.00 94.69 177 ILE A N 1
ATOM 1434 C CA . ILE A 1 177 ? -3.914 -8.446 16.860 1.00 94.69 177 ILE A CA 1
ATOM 1435 C C . ILE A 1 177 ? -4.824 -8.589 15.641 1.00 94.69 177 ILE A C 1
ATOM 1437 O O . ILE A 1 177 ? -5.891 -7.976 15.600 1.00 94.69 177 ILE A O 1
ATOM 1441 N N . GLY A 1 178 ? -4.426 -9.427 14.689 1.00 91.31 178 GLY A N 1
ATOM 1442 C CA . GLY A 1 178 ? -5.134 -9.637 13.426 1.00 91.31 178 GLY A CA 1
ATOM 1443 C C . GLY A 1 178 ? -4.242 -9.333 12.227 1.00 91.31 178 GLY A C 1
ATOM 1444 O O . GLY A 1 178 ? -3.119 -8.853 12.381 1.00 91.31 178 GLY A O 1
ATOM 1445 N N . GLU A 1 179 ? -4.754 -9.636 11.041 1.00 90.62 179 GLU A N 1
ATOM 1446 C CA . GLU A 1 179 ? -4.078 -9.338 9.779 1.00 90.62 179 GLU A CA 1
ATOM 1447 C C . GLU A 1 179 ? -4.263 -7.862 9.402 1.00 90.62 179 GLU A C 1
ATOM 1449 O O . GLU A 1 179 ? -5.277 -7.242 9.728 1.00 90.62 179 GLU A O 1
ATOM 1454 N N . PHE A 1 180 ? -3.280 -7.285 8.708 1.00 92.50 180 PHE A N 1
ATOM 1455 C CA . PHE A 1 180 ? -3.417 -5.936 8.155 1.00 92.50 180 PHE A CA 1
ATOM 1456 C C . PHE A 1 180 ? -4.490 -5.911 7.064 1.00 92.50 180 PHE A C 1
ATOM 1458 O O . PHE A 1 180 ? -4.588 -6.847 6.275 1.00 92.50 180 PHE A O 1
ATOM 1465 N N . PHE A 1 181 ? -5.236 -4.807 6.979 1.00 93.00 181 PHE A N 1
ATOM 1466 C CA . PHE A 1 181 ? -6.344 -4.701 6.037 1.00 93.00 181 PHE A CA 1
ATOM 1467 C C . PHE A 1 181 ? -5.905 -4.793 4.566 1.00 93.00 181 PHE A C 1
ATOM 1469 O O . PHE A 1 181 ? -5.032 -4.052 4.102 1.00 93.00 181 PHE A O 1
ATOM 1476 N N . LYS A 1 182 ? -6.596 -5.650 3.819 1.00 90.69 182 LYS A N 1
ATOM 1477 C CA . LYS A 1 182 ? -6.546 -5.846 2.375 1.00 90.69 182 LYS A CA 1
ATOM 1478 C C . LYS A 1 182 ? -7.979 -5.818 1.836 1.00 90.69 182 LYS A C 1
ATOM 1480 O O . LYS A 1 182 ? -8.683 -6.819 1.757 1.00 90.69 182 LYS A O 1
ATOM 1485 N N . ILE A 1 183 ? -8.412 -4.640 1.401 1.00 89.44 183 ILE A N 1
ATOM 1486 C CA . ILE A 1 183 ? -9.796 -4.412 0.983 1.00 89.44 183 ILE A CA 1
ATOM 1487 C C . ILE A 1 183 ? -9.957 -4.836 -0.487 1.00 89.44 183 ILE A C 1
ATOM 1489 O O . ILE A 1 183 ? -9.301 -4.247 -1.351 1.00 89.44 183 ILE A O 1
ATOM 1493 N N . PRO A 1 184 ? -10.811 -5.823 -0.814 1.00 87.81 184 PRO A N 1
ATOM 1494 C CA . PRO A 1 184 ? -11.030 -6.247 -2.195 1.00 87.81 184 PRO A CA 1
ATOM 1495 C C . PRO A 1 184 ? -11.764 -5.178 -3.024 1.00 87.81 184 PRO A C 1
ATOM 1497 O O . PRO A 1 184 ? -12.273 -4.198 -2.470 1.00 87.81 184 PRO A O 1
ATOM 1500 N N . PRO A 1 185 ? -11.819 -5.333 -4.359 1.00 83.94 185 PRO A N 1
ATOM 1501 C CA . PRO A 1 185 ? -12.668 -4.506 -5.212 1.00 83.94 185 PRO A CA 1
ATOM 1502 C C . PRO A 1 185 ? -14.140 -4.579 -4.790 1.00 83.94 185 PRO A C 1
ATOM 1504 O O . PRO A 1 185 ? -14.634 -5.637 -4.397 1.00 83.94 185 PRO A O 1
ATOM 1507 N N . GLY A 1 186 ? -14.852 -3.463 -4.929 1.00 85.38 186 GLY A N 1
ATOM 1508 C CA . GLY A 1 186 ? -16.256 -3.334 -4.551 1.00 85.38 186 GLY A CA 1
ATOM 1509 C C . GLY A 1 186 ? -16.471 -2.669 -3.191 1.00 85.38 186 GLY A C 1
ATOM 1510 O O . GLY A 1 186 ? -15.633 -1.919 -2.690 1.00 85.38 186 GLY A O 1
ATOM 1511 N N . ARG A 1 187 ? -17.654 -2.903 -2.617 1.00 91.19 187 ARG A N 1
ATOM 1512 C CA . ARG A 1 187 ? -18.165 -2.150 -1.468 1.00 91.19 187 ARG A CA 1
ATOM 1513 C C . ARG A 1 187 ? -17.944 -2.900 -0.153 1.00 91.19 187 ARG A C 1
ATOM 1515 O O . ARG A 1 187 ? -18.525 -3.962 0.045 1.00 91.19 187 ARG A O 1
ATOM 1522 N N . SER A 1 188 ? -17.217 -2.284 0.776 1.00 95.00 188 SER A N 1
ATOM 1523 C CA . SER A 1 188 ? -16.913 -2.831 2.106 1.00 95.00 188 SER A CA 1
ATOM 1524 C C . SER A 1 188 ? -17.499 -1.958 3.214 1.00 95.00 188 SER A C 1
ATOM 1526 O O . SER A 1 188 ? -17.350 -0.737 3.203 1.00 95.00 188 SER A O 1
ATOM 1528 N N . GLY A 1 189 ? -18.184 -2.572 4.181 1.00 96.06 189 GLY A N 1
ATOM 1529 C CA . GLY A 1 189 ? -18.696 -1.877 5.367 1.00 96.06 189 GLY A CA 1
ATOM 1530 C C . GLY A 1 189 ? -17.599 -1.618 6.401 1.00 96.06 189 GLY A C 1
ATOM 1531 O O . GLY A 1 189 ? -16.658 -2.395 6.489 1.00 96.06 189 GLY A O 1
ATOM 1532 N N . ILE A 1 190 ? -17.731 -0.547 7.184 1.00 96.88 190 ILE A N 1
ATOM 1533 C CA . ILE A 1 190 ? -16.835 -0.198 8.294 1.00 96.88 190 ILE A CA 1
ATOM 1534 C C . ILE A 1 190 ? -17.626 -0.259 9.597 1.00 96.88 190 ILE A C 1
ATOM 1536 O O . ILE A 1 190 ? -18.677 0.380 9.730 1.00 96.88 190 ILE A O 1
ATOM 1540 N N . SER A 1 191 ? -17.091 -0.963 10.587 1.00 96.94 191 SER A N 1
ATOM 1541 C CA . SER A 1 191 ? -17.617 -0.957 11.950 1.00 96.94 191 SER A CA 1
ATOM 1542 C C . SER A 1 191 ? -16.497 -0.909 12.974 1.00 96.94 191 SER A C 1
ATOM 1544 O O . SER A 1 191 ? -15.399 -1.400 12.730 1.00 96.94 191 SER A O 1
ATOM 1546 N N . ALA A 1 192 ? -16.792 -0.344 14.139 1.00 97.25 192 ALA A N 1
ATOM 1547 C CA . ALA A 1 192 ? -15.875 -0.326 15.262 1.00 97.25 192 ALA A CA 1
ATOM 1548 C C . ALA A 1 192 ? -16.633 -0.441 16.587 1.00 97.25 192 ALA A C 1
ATOM 1550 O O . ALA A 1 192 ? -17.829 -0.134 16.657 1.00 97.25 192 ALA A O 1
ATOM 1551 N N . THR A 1 193 ? -15.942 -0.876 17.638 1.00 97.25 193 THR A N 1
ATOM 1552 C CA . THR A 1 193 ? -16.473 -0.836 19.004 1.00 97.25 193 THR A CA 1
ATOM 1553 C C . THR A 1 193 ? -16.732 0.607 19.460 1.00 97.25 193 THR A C 1
ATOM 1555 O O . THR A 1 193 ? -16.093 1.536 18.962 1.00 97.25 193 THR A O 1
ATOM 1558 N N . PRO A 1 194 ? -17.644 0.833 20.428 1.00 95.56 194 PRO A N 1
ATOM 1559 C CA . PRO A 1 194 ? -18.047 2.184 20.837 1.00 95.56 194 PRO A CA 1
ATOM 1560 C C . PRO A 1 194 ? -16.921 3.077 21.374 1.00 95.56 194 PRO A C 1
ATOM 1562 O O . PRO A 1 194 ? -17.053 4.296 21.341 1.00 95.56 194 PRO A O 1
ATOM 1565 N N . ASN A 1 195 ? -15.828 2.486 21.866 1.00 95.69 195 ASN A N 1
ATOM 1566 C CA . ASN A 1 195 ? -14.662 3.216 22.362 1.00 95.69 195 ASN A CA 1
ATOM 1567 C C . ASN A 1 195 ? -13.720 3.717 21.250 1.00 95.69 195 ASN A C 1
ATOM 1569 O O . ASN A 1 195 ? -12.702 4.342 21.544 1.00 95.69 195 ASN A O 1
ATOM 1573 N N . VAL A 1 196 ? -14.044 3.486 19.973 1.00 97.06 196 VAL A N 1
ATOM 1574 C CA . VAL A 1 196 ? -13.371 4.128 18.837 1.00 97.06 196 VAL A CA 1
ATOM 1575 C C . VAL A 1 196 ? -14.080 5.438 18.515 1.00 97.06 196 VAL A C 1
ATOM 1577 O O . VAL A 1 196 ? -15.225 5.451 18.064 1.00 97.06 196 VAL A O 1
ATOM 1580 N N . ARG A 1 197 ? -13.380 6.553 18.729 1.00 96.12 197 ARG A N 1
ATOM 1581 C CA . ARG A 1 197 ? -13.892 7.902 18.477 1.00 96.12 197 ARG A CA 1
ATOM 1582 C C . ARG A 1 197 ? -13.943 8.203 16.986 1.00 96.12 197 ARG A C 1
ATOM 1584 O O . ARG A 1 197 ? -14.943 8.726 16.497 1.00 96.12 197 ARG A O 1
ATOM 1591 N N . SER A 1 198 ? -12.842 7.942 16.289 1.00 96.25 198 SER A N 1
ATOM 1592 C CA . SER A 1 198 ? -12.712 8.235 14.867 1.00 96.25 198 SER A CA 1
ATOM 1593 C C . SER A 1 198 ? -11.716 7.294 14.201 1.00 96.25 198 SER A C 1
ATOM 1595 O O . SER A 1 198 ? -10.792 6.781 14.838 1.00 96.25 198 SER A O 1
ATOM 1597 N N . ILE A 1 199 ? -11.925 7.065 12.906 1.00 96.12 199 ILE A N 1
ATOM 1598 C CA . ILE A 1 199 ? -10.939 6.419 12.041 1.00 96.12 199 ILE A CA 1
ATOM 1599 C C . ILE A 1 199 ? -10.849 7.248 10.772 1.00 96.12 199 ILE A C 1
ATOM 1601 O O . ILE A 1 199 ? -11.849 7.432 10.079 1.00 96.12 199 ILE A O 1
ATOM 1605 N N . ILE A 1 200 ? -9.650 7.724 10.468 1.00 94.06 200 ILE A N 1
ATOM 1606 C CA . ILE A 1 200 ? -9.313 8.302 9.176 1.00 94.06 200 ILE A CA 1
ATOM 1607 C C . ILE A 1 200 ? -8.655 7.201 8.354 1.00 94.06 200 ILE A C 1
ATOM 1609 O O . ILE A 1 200 ? -7.584 6.709 8.705 1.00 94.06 200 ILE A O 1
ATOM 1613 N N . ILE A 1 201 ? -9.294 6.819 7.256 1.00 91.38 201 ILE A N 1
ATOM 1614 C CA . ILE A 1 201 ? -8.810 5.781 6.352 1.00 91.38 201 ILE A CA 1
ATOM 1615 C C . ILE A 1 201 ? -8.333 6.467 5.083 1.00 91.38 201 ILE A C 1
ATOM 1617 O O . ILE A 1 201 ? -9.132 6.999 4.313 1.00 91.38 201 ILE A O 1
ATOM 1621 N N . ASN A 1 202 ? -7.022 6.455 4.874 1.00 87.69 202 ASN A N 1
ATOM 1622 C CA . ASN A 1 202 ? -6.418 6.940 3.646 1.00 87.69 202 ASN A CA 1
ATOM 1623 C C . ASN A 1 202 ? -6.364 5.772 2.664 1.00 87.69 202 ASN A C 1
ATOM 1625 O O . ASN A 1 202 ? -5.550 4.855 2.831 1.00 87.69 202 ASN A O 1
ATOM 1629 N N . CYS A 1 203 ? -7.258 5.795 1.676 1.00 80.75 203 CYS A N 1
ATOM 1630 C CA . CYS A 1 203 ? -7.313 4.774 0.640 1.00 80.75 203 CYS A CA 1
ATOM 1631 C C . CYS A 1 203 ? -6.030 4.818 -0.195 1.00 80.75 203 CYS A C 1
ATOM 1633 O O . CYS A 1 203 ? -5.630 5.875 -0.684 1.00 80.75 203 CYS A O 1
ATOM 1635 N N . ARG A 1 204 ? -5.375 3.665 -0.327 1.00 77.56 204 ARG A N 1
ATOM 1636 C CA . ARG A 1 204 ? -4.183 3.486 -1.157 1.00 77.56 204 ARG A CA 1
ATOM 1637 C C . ARG A 1 204 ? -4.323 2.193 -1.926 1.00 77.56 204 ARG A C 1
ATOM 1639 O O . ARG A 1 204 ? -4.683 1.164 -1.356 1.00 77.56 204 ARG A O 1
ATOM 1646 N N . TRP A 1 205 ? -4.037 2.251 -3.211 1.00 71.94 205 TRP A N 1
ATOM 1647 C CA . TRP A 1 205 ? -4.257 1.139 -4.118 1.00 71.94 205 TRP A CA 1
ATOM 1648 C C . TRP A 1 205 ? -2.937 0.471 -4.466 1.00 71.94 205 TRP A C 1
ATOM 1650 O O . TRP A 1 205 ? -1.938 1.144 -4.720 1.00 71.94 205 TRP A O 1
ATOM 1660 N N . GLY A 1 206 ? -2.950 -0.858 -4.445 1.00 61.47 206 GLY A N 1
ATOM 1661 C CA . GLY A 1 206 ? -1.830 -1.684 -4.859 1.00 61.47 206 GLY A CA 1
ATOM 1662 C C . GLY A 1 206 ? -2.367 -2.953 -5.503 1.00 61.47 206 GLY A C 1
ATOM 1663 O O . GLY A 1 206 ? -3.032 -3.746 -4.843 1.00 61.47 206 GLY A O 1
ATOM 1664 N N . GLU A 1 207 ? -2.099 -3.176 -6.785 1.00 59.97 207 GLU A N 1
ATOM 1665 C CA . GLU A 1 207 ? -2.419 -4.470 -7.403 1.00 59.97 207 GLU A CA 1
ATOM 1666 C C . GLU A 1 207 ? -1.199 -5.362 -7.417 1.00 59.97 207 GLU A C 1
ATOM 1668 O O . GLU A 1 207 ? -0.185 -4.961 -7.976 1.00 59.97 207 GLU A O 1
ATOM 1673 N N . LEU A 1 208 ? -1.344 -6.559 -6.852 1.00 53.56 208 LEU A N 1
ATOM 1674 C CA . LEU A 1 208 ? -0.428 -7.675 -7.055 1.00 53.56 208 LEU A CA 1
ATOM 1675 C C . LEU A 1 208 ? -0.632 -8.243 -8.453 1.00 53.56 208 LEU A C 1
ATOM 1677 O O . LEU A 1 208 ? -1.744 -8.679 -8.751 1.00 53.56 208 LEU A O 1
ATOM 1681 N N . MET A 1 209 ? 0.421 -8.247 -9.267 1.00 52.38 209 MET A N 1
ATOM 1682 C CA . MET A 1 209 ? 0.449 -8.968 -10.546 1.00 52.38 209 MET A CA 1
ATOM 1683 C C . MET A 1 209 ? 1.139 -10.322 -10.429 1.00 52.38 209 MET A C 1
ATOM 1685 O O . MET A 1 209 ? 2.133 -10.412 -9.673 1.00 52.38 209 MET A O 1
#